Protein AF-A0A1W5DAY6-F1 (afdb_monomer)

pLDDT: mean 89.94, std 17.39, range [37.16, 98.88]

InterPro domains:
  IPR012312 Hemerythrin-like [PF01814] (38-162)
  IPR053206 Dimeric xanthone biosynthesis cluster protein [PTHR38048] (13-185)

Organism: NCBI:txid136370

Solvent-accessible surface area (backbone atoms only — not comparable to full-atom values): 10719 Å² total; per-residue (Å²): 132,89,82,89,83,75,83,80,80,79,78,65,87,82,77,78,77,78,81,79,75,74,77,84,71,51,75,71,56,38,51,57,38,24,46,58,18,56,54,47,47,55,55,42,49,54,51,54,52,53,45,50,58,55,50,50,18,28,75,66,72,44,72,61,86,97,56,52,72,69,55,52,43,50,52,53,47,50,49,47,54,52,54,53,50,50,54,51,48,36,66,74,60,43,35,67,59,47,29,74,65,37,73,78,46,35,99,88,30,66,64,64,53,38,49,55,49,33,48,64,24,42,55,56,42,42,52,54,42,49,34,37,69,74,61,83,34,82,86,48,44,68,59,55,39,54,37,49,64,69,21,44,70,52,45,59,49,45,60,49,53,51,31,57,60,32,23,32,80,50,37,59,75,66,47,53,75,72,56,51,74,69,51,87,128

Secondary structure (DSSP, 8-state):
------------GGGS-S--PPPPPPHHHHHHHHHHHHHHHHHHHHHHHHHHHHHHHHHHT-PPTT--HHHHHHHHHHHHHHHHHHHHHIIIIIHHHHTTT-GGGSTTSHHHHHHHHHHHHHHHHHHHHHHHHHTSS---HHHHHHHHHTTHHHHHHHHHHHHHHTSHHHHTTT--HHHHHTS--

Sequence (185 aa):
MADLTEPVATQTPAQAKEDESLPKLSMADFKIYNGMAERMEYFHNNFRQTWRVLYAACSSGKRPPNMSIRQFLSTGLQFCHHLGLHHGIEEAHIYPVLAKKMPAFRKELELLTQHKQIHQGLDKFEAYLEECKSGERELRLEEMKALMDTFGAVLWAHLDDEVKGLSAENMRKYWTVQEMRSMPM

Radius of gyration: 23.3 Å; Cα contacts (8 Å, |Δi|>4): 148; chains: 1; bounding box: 42×55×83 Å

Mean predicted aligned error: 7.63 Å

Nearest PDB structures (foldseek):
  7xge-assembly3_E  TM=3.220E-01  e=1.305E+00  synthetic construct
  1x04-assembly1_A-2  TM=3.084E-01  e=3.874E+00  Homo sapiens
  5c21-assembly1_A  TM=2.478E-01  e=3.025E+00  Escherichia coli

Structure (mmCIF, N/CA/C/O backbone):
data_AF-A0A1W5DAY6-F1
#
_entry.id   AF-A0A1W5DAY6-F1
#
loop_
_atom_site.group_PDB
_atom_site.id
_atom_site.type_symbol
_atom_site.label_atom_id
_atom_site.label_alt_id
_atom_site.label_comp_id
_atom_site.label_asym_id
_atom_site.label_entity_id
_atom_site.label_seq_id
_atom_site.pdbx_PDB_ins_code
_atom_site.Cartn_x
_atom_site.Cartn_y
_atom_site.Cartn_z
_atom_site.occupancy
_atom_site.B_iso_or_equiv
_atom_site.auth_seq_id
_atom_site.auth_comp_id
_atom_site.auth_asym_id
_atom_site.auth_atom_id
_atom_site.pdbx_PDB_model_num
ATOM 1 N N . MET A 1 1 ? -7.768 -44.747 -56.055 1.00 42.19 1 MET A N 1
ATOM 2 C CA . MET A 1 1 ? -6.680 -43.880 -56.552 1.00 42.19 1 MET A CA 1
ATOM 3 C C . MET A 1 1 ? -7.183 -42.451 -56.512 1.00 42.19 1 MET A C 1
ATOM 5 O O . MET A 1 1 ? -8.224 -42.239 -57.113 1.00 42.19 1 MET A O 1
ATOM 9 N N . ALA A 1 2 ? -6.434 -41.571 -55.828 1.00 38.16 2 ALA A N 1
ATOM 10 C CA . ALA A 1 2 ? -6.495 -40.099 -55.847 1.00 38.16 2 ALA A CA 1
ATOM 11 C C . ALA A 1 2 ? -7.818 -39.445 -55.383 1.00 38.16 2 ALA A C 1
ATOM 13 O O . ALA A 1 2 ? -8.893 -39.893 -55.748 1.00 38.16 2 ALA A O 1
ATOM 14 N N . ASP A 1 3 ? -7.864 -38.362 -54.617 1.00 37.16 3 ASP A N 1
ATOM 15 C CA . ASP A 1 3 ? -6.878 -37.543 -53.907 1.00 37.16 3 ASP A CA 1
ATOM 16 C C . ASP A 1 3 ? -7.741 -36.607 -53.033 1.00 37.16 3 ASP A C 1
ATOM 18 O O . ASP A 1 3 ? -8.651 -35.963 -53.556 1.00 37.16 3 ASP A O 1
ATOM 22 N N . LEU A 1 4 ? -7.565 -36.609 -51.709 1.00 41.28 4 LEU A N 1
ATOM 23 C CA . LEU A 1 4 ? -8.267 -35.695 -50.798 1.00 41.28 4 LEU A CA 1
ATOM 24 C C . LEU A 1 4 ? -7.241 -34.679 -50.300 1.00 41.28 4 LEU A C 1
ATOM 26 O O . LEU A 1 4 ? -6.631 -34.859 -49.249 1.00 41.28 4 LEU A O 1
ATOM 30 N N . THR A 1 5 ? -7.030 -33.621 -51.077 1.00 42.16 5 THR A N 1
ATOM 31 C CA . THR A 1 5 ? -6.245 -32.459 -50.656 1.00 42.16 5 THR A CA 1
ATOM 32 C C . THR A 1 5 ? -7.122 -31.516 -49.834 1.00 42.16 5 THR A C 1
ATOM 34 O O . THR A 1 5 ? -7.942 -30.780 -50.385 1.00 42.16 5 THR A O 1
ATOM 37 N N . GLU A 1 6 ? -6.946 -31.535 -48.514 1.00 46.06 6 GLU A N 1
ATOM 38 C CA . GLU A 1 6 ? -7.389 -30.464 -47.614 1.00 46.06 6 GLU A CA 1
ATOM 39 C C . GLU A 1 6 ? -6.533 -29.197 -47.822 1.00 46.06 6 GLU A C 1
ATOM 41 O O . GLU A 1 6 ? -5.352 -29.298 -48.175 1.00 46.06 6 GLU A O 1
ATOM 46 N N . PRO A 1 7 ? -7.080 -27.984 -47.613 1.00 41.50 7 PRO A N 1
ATOM 47 C CA . PRO A 1 7 ? -6.317 -26.762 -47.797 1.00 41.50 7 PRO A CA 1
ATOM 48 C C . PRO A 1 7 ? -5.353 -26.563 -46.622 1.00 41.50 7 PRO A C 1
ATOM 50 O O . PRO A 1 7 ? -5.758 -26.453 -45.465 1.00 41.50 7 PRO A O 1
ATOM 53 N N . VAL A 1 8 ? -4.062 -26.465 -46.937 1.00 43.56 8 VAL A N 1
ATOM 54 C CA . VAL A 1 8 ? -3.023 -26.005 -46.011 1.00 43.56 8 VAL A CA 1
ATOM 55 C C . VAL A 1 8 ? -3.357 -24.574 -45.595 1.00 43.56 8 VAL A C 1
ATOM 57 O O . VAL A 1 8 ? -3.246 -23.641 -46.390 1.00 43.56 8 VAL A O 1
ATOM 60 N N . ALA A 1 9 ? -3.768 -24.396 -44.339 1.00 45.94 9 ALA A N 1
ATOM 61 C CA . ALA A 1 9 ? -3.847 -23.086 -43.717 1.00 45.94 9 ALA A CA 1
ATOM 62 C C . ALA A 1 9 ? -2.428 -22.504 -43.642 1.00 45.94 9 ALA A C 1
ATOM 64 O O . ALA A 1 9 ? -1.603 -22.912 -42.824 1.00 45.94 9 ALA A O 1
ATOM 65 N N . THR A 1 10 ? -2.134 -21.564 -44.536 1.00 38.81 10 THR A N 1
ATOM 66 C CA . THR A 1 10 ? -0.935 -20.729 -44.492 1.00 38.81 10 THR A CA 1
ATOM 67 C C . THR A 1 10 ? -0.919 -19.956 -43.181 1.00 38.81 10 THR A C 1
ATOM 69 O O . THR A 1 10 ? -1.667 -18.995 -43.006 1.00 38.81 10 THR A O 1
ATOM 72 N N . GLN A 1 11 ? -0.067 -20.389 -42.256 1.00 40.59 11 GLN A N 1
ATOM 73 C CA . GLN A 1 11 ? 0.248 -19.636 -41.051 1.00 40.59 11 GLN A CA 1
ATOM 74 C C . GLN A 1 11 ? 1.013 -18.373 -41.456 1.00 40.59 11 GLN A C 1
ATOM 76 O O . GLN A 1 11 ? 2.082 -18.432 -42.065 1.00 40.59 11 GLN A O 1
ATOM 81 N N . THR A 1 12 ? 0.436 -17.217 -41.151 1.00 38.12 12 THR A N 1
ATOM 82 C CA . THR A 1 12 ? 1.059 -15.908 -41.350 1.00 38.12 12 THR A CA 1
ATOM 83 C C . THR A 1 12 ? 2.295 -15.793 -40.438 1.00 38.12 12 THR A C 1
ATOM 85 O O . THR A 1 12 ? 2.211 -16.201 -39.278 1.00 38.12 12 THR A O 1
ATOM 88 N N . PRO A 1 13 ? 3.422 -15.182 -40.865 1.00 41.12 13 PRO A N 1
ATOM 89 C CA . PRO A 1 13 ? 4.689 -15.158 -40.105 1.00 41.12 13 PRO A CA 1
ATOM 90 C C . PRO A 1 13 ? 4.643 -14.427 -38.749 1.00 41.12 13 PRO A C 1
ATOM 92 O O . PRO A 1 13 ? 5.655 -14.324 -38.062 1.00 41.12 13 PRO A O 1
ATOM 95 N N . ALA A 1 14 ? 3.490 -13.869 -38.376 1.00 45.72 14 ALA A N 1
ATOM 96 C CA . ALA A 1 14 ? 3.309 -13.027 -37.201 1.00 45.72 14 ALA A CA 1
ATOM 97 C C . ALA A 1 14 ? 3.059 -13.809 -35.896 1.00 45.72 14 ALA A C 1
ATOM 99 O O . ALA A 1 14 ? 3.099 -13.204 -34.833 1.00 45.72 14 ALA A O 1
ATOM 100 N N . GLN A 1 15 ? 2.826 -15.127 -35.953 1.00 45.78 15 GLN A N 1
ATOM 101 C CA . GLN A 1 15 ? 2.537 -15.958 -34.768 1.00 45.78 15 GLN A CA 1
ATOM 102 C C . GLN A 1 15 ? 3.720 -16.824 -34.293 1.00 45.78 15 GLN A C 1
ATOM 104 O O . GLN A 1 15 ? 3.574 -17.590 -33.351 1.00 45.78 15 GLN A O 1
ATOM 109 N N . ALA A 1 16 ? 4.908 -16.676 -34.889 1.00 40.41 16 ALA A N 1
ATOM 110 C CA . ALA A 1 16 ? 6.107 -17.453 -34.545 1.00 40.41 16 ALA A CA 1
ATOM 111 C C . ALA A 1 16 ? 7.178 -16.641 -33.781 1.00 40.41 16 ALA A C 1
ATOM 113 O O . ALA A 1 16 ? 8.371 -16.902 -33.919 1.00 40.41 16 ALA A O 1
ATOM 114 N N . LYS A 1 17 ? 6.775 -15.619 -33.010 1.00 45.19 17 LYS A N 1
ATOM 115 C CA . LYS A 1 17 ? 7.675 -14.810 -32.157 1.00 45.19 17 LYS A CA 1
ATOM 116 C C . LYS A 1 17 ? 7.207 -14.717 -30.703 1.00 45.19 17 LYS A C 1
ATOM 118 O O . LYS A 1 17 ? 7.457 -13.725 -30.025 1.00 45.19 17 LYS A O 1
ATOM 123 N N . GLU A 1 18 ? 6.537 -15.748 -30.217 1.00 49.47 18 GLU A N 1
ATOM 124 C CA . GLU A 1 18 ? 6.368 -15.951 -28.784 1.00 49.47 18 GLU A CA 1
ATOM 125 C C . GLU A 1 18 ? 7.240 -17.149 -28.407 1.00 49.47 18 GLU A C 1
ATOM 127 O O . GLU A 1 18 ?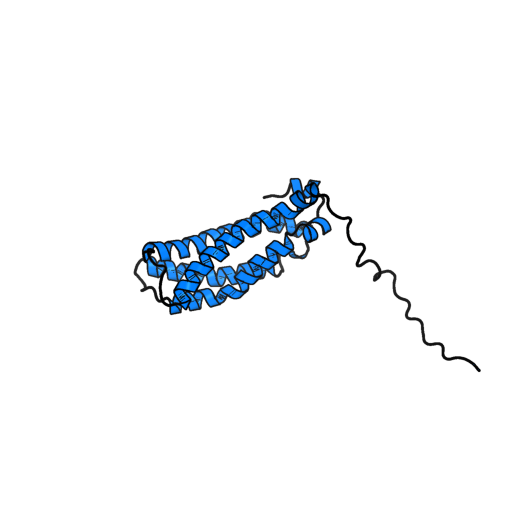 7.117 -18.214 -29.001 1.00 49.47 18 GLU A O 1
ATOM 132 N N . ASP A 1 19 ? 8.151 -16.922 -27.458 1.00 46.75 19 ASP A N 1
ATOM 133 C CA . ASP A 1 19 ? 9.120 -17.878 -26.901 1.00 46.75 19 ASP A CA 1
ATOM 134 C C . ASP A 1 19 ? 10.514 -17.992 -27.565 1.00 46.75 19 ASP A C 1
ATOM 136 O O . ASP A 1 19 ? 11.118 -19.060 -27.627 1.00 46.75 19 ASP A O 1
ATOM 140 N N . GLU A 1 20 ? 11.123 -16.863 -27.954 1.00 53.25 20 GLU A N 1
ATOM 141 C CA . GLU A 1 20 ? 12.577 -16.742 -27.747 1.00 53.25 20 GLU A CA 1
ATOM 142 C C . GLU A 1 20 ? 12.793 -16.370 -26.277 1.00 53.25 20 GLU A C 1
ATOM 144 O O . GLU A 1 20 ? 12.706 -15.199 -25.895 1.00 53.25 20 GLU A O 1
ATOM 149 N N . SER A 1 21 ? 13.021 -17.371 -25.422 1.00 69.38 21 SER A N 1
ATOM 150 C CA . SER A 1 21 ? 13.338 -17.137 -24.013 1.00 69.38 21 SER A CA 1
ATOM 151 C C . SER A 1 21 ? 14.519 -16.165 -23.925 1.00 69.38 21 SER A C 1
ATOM 153 O O . SER A 1 21 ? 15.616 -16.483 -24.399 1.00 69.38 21 SER A O 1
ATOM 155 N N . LEU A 1 22 ? 14.305 -14.979 -23.344 1.00 78.25 22 LEU A N 1
ATOM 156 C CA . LEU A 1 22 ? 15.372 -13.997 -23.154 1.00 78.25 22 LEU A CA 1
ATOM 157 C C . LEU A 1 22 ? 16.580 -14.680 -22.482 1.00 78.25 22 LEU A C 1
ATOM 159 O O . LEU A 1 22 ? 16.381 -15.499 -21.578 1.00 78.25 22 LEU A O 1
ATOM 163 N N . PRO A 1 23 ? 17.829 -14.342 -22.862 1.00 85.44 23 PRO A N 1
ATOM 164 C CA . PRO A 1 23 ? 19.019 -14.976 -22.295 1.00 85.44 23 PRO A CA 1
ATOM 165 C C . PRO A 1 23 ? 18.991 -14.969 -20.764 1.00 85.44 23 PRO A C 1
ATOM 167 O O . PRO A 1 23 ? 18.488 -14.022 -20.164 1.00 85.44 23 PRO A O 1
ATOM 170 N N . LYS A 1 24 ? 19.530 -15.983 -20.087 1.00 89.38 24 LYS A N 1
ATOM 171 C CA . LYS A 1 24 ? 19.554 -15.970 -18.613 1.00 89.38 24 LYS A CA 1
ATOM 172 C C . LYS A 1 24 ? 20.298 -14.731 -18.100 1.00 89.38 24 LYS A C 1
ATOM 174 O O . LYS A 1 24 ? 21.367 -14.401 -18.609 1.00 89.38 24 LYS A O 1
ATOM 179 N N . LEU A 1 25 ? 19.730 -14.053 -17.102 1.00 92.12 25 LEU A N 1
ATOM 180 C CA . LEU A 1 25 ? 20.386 -12.906 -16.476 1.00 92.12 25 LEU A CA 1
ATOM 181 C C . LEU A 1 25 ? 21.608 -13.361 -15.682 1.00 92.12 25 LEU A C 1
ATOM 183 O O . LEU A 1 25 ? 21.589 -14.398 -15.014 1.00 92.12 25 LEU A O 1
ATOM 187 N N . SER A 1 26 ? 22.656 -12.539 -15.707 1.00 95.31 26 SER A N 1
ATOM 188 C CA . SER A 1 26 ? 23.698 -12.631 -14.692 1.00 95.31 26 SER A CA 1
ATOM 189 C C . SER A 1 26 ? 23.106 -12.282 -13.321 1.00 95.31 26 SER A C 1
ATOM 191 O O . SER A 1 26 ? 22.123 -11.545 -13.221 1.00 95.31 26 SER A O 1
ATOM 193 N N . MET A 1 27 ? 23.725 -12.755 -12.238 1.00 95.38 27 MET A N 1
ATOM 194 C CA . MET A 1 27 ? 23.296 -12.383 -10.883 1.00 95.38 27 MET A CA 1
ATOM 195 C C . MET A 1 27 ? 23.356 -10.861 -10.655 1.00 95.38 27 MET A C 1
ATOM 197 O O . MET A 1 27 ? 22.539 -10.316 -9.916 1.00 95.38 27 MET A O 1
ATOM 201 N N . ALA A 1 28 ? 24.315 -10.171 -11.282 1.00 95.88 28 ALA A N 1
ATOM 202 C CA . ALA A 1 28 ? 24.449 -8.722 -11.174 1.00 95.88 28 ALA A CA 1
ATOM 203 C C . ALA A 1 28 ? 23.289 -7.994 -11.869 1.00 95.88 28 ALA A C 1
ATOM 205 O O . ALA A 1 28 ? 22.687 -7.103 -11.273 1.00 95.88 28 ALA A O 1
ATOM 206 N N . ASP A 1 29 ? 22.935 -8.406 -13.088 1.00 96.56 29 ASP A N 1
ATOM 207 C CA . ASP A 1 29 ? 21.826 -7.795 -13.824 1.00 96.56 29 ASP A CA 1
ATOM 208 C C . ASP A 1 29 ? 20.481 -8.124 -13.182 1.00 96.56 29 ASP A C 1
ATOM 210 O O . ASP A 1 29 ? 19.629 -7.246 -13.081 1.00 96.56 29 ASP A O 1
ATOM 214 N N . PHE A 1 30 ? 20.306 -9.353 -12.682 1.00 97.25 30 PHE A N 1
ATOM 215 C CA . PHE A 1 30 ? 19.103 -9.739 -11.948 1.00 97.25 30 PHE A CA 1
ATOM 216 C C . PHE A 1 30 ? 18.846 -8.800 -10.770 1.00 97.25 30 PHE A C 1
ATOM 218 O O . PHE A 1 30 ? 17.748 -8.270 -10.655 1.00 97.25 30 PHE A O 1
ATOM 225 N N . LYS A 1 31 ? 19.863 -8.517 -9.946 1.00 96.31 31 LYS A N 1
ATOM 226 C CA . LYS A 1 31 ? 19.726 -7.582 -8.817 1.00 96.31 31 LYS A CA 1
ATOM 227 C C . LYS A 1 31 ? 19.323 -6.176 -9.260 1.00 96.31 31 LYS A C 1
ATOM 229 O O . LYS A 1 31 ? 18.519 -5.538 -8.592 1.00 96.31 31 LYS A O 1
ATOM 234 N N . ILE A 1 32 ? 19.857 -5.694 -10.383 1.00 96.81 32 ILE A N 1
ATOM 235 C CA . ILE A 1 32 ? 19.506 -4.369 -10.914 1.00 96.81 32 ILE A CA 1
ATOM 236 C C . ILE A 1 32 ? 18.046 -4.344 -11.375 1.00 96.81 32 ILE A C 1
ATOM 238 O O . ILE A 1 32 ? 17.318 -3.415 -11.039 1.00 96.81 32 ILE A O 1
ATOM 242 N N . TYR A 1 33 ? 17.605 -5.364 -12.111 1.00 97.62 33 TYR A N 1
ATOM 243 C CA . TYR A 1 33 ? 16.223 -5.439 -12.577 1.00 97.62 33 TYR A CA 1
ATOM 244 C C . TYR A 1 33 ? 15.222 -5.678 -11.441 1.00 97.62 33 TYR A C 1
ATOM 246 O O . TYR A 1 33 ? 14.122 -5.138 -11.486 1.00 97.62 33 TYR A O 1
ATOM 254 N N . ASN A 1 34 ? 15.591 -6.469 -10.431 1.00 97.62 34 ASN A N 1
ATOM 255 C CA . ASN A 1 34 ? 14.694 -6.880 -9.352 1.00 97.62 34 ASN A CA 1
ATOM 256 C C . ASN A 1 34 ? 14.617 -5.879 -8.189 1.00 97.62 34 ASN A C 1
ATOM 258 O O . ASN A 1 34 ? 13.746 -6.006 -7.333 1.00 97.62 34 ASN A O 1
ATOM 262 N N . GLY A 1 35 ? 15.512 -4.888 -8.139 1.00 96.81 35 GLY A N 1
ATOM 263 C CA . GLY A 1 35 ? 15.616 -3.975 -6.999 1.00 96.81 35 GLY A CA 1
ATOM 264 C C . GLY A 1 35 ? 14.320 -3.217 -6.684 1.00 96.81 35 GLY A C 1
ATOM 265 O O . GLY A 1 35 ? 14.031 -2.978 -5.512 1.00 96.81 35 GLY A O 1
ATOM 266 N N . MET A 1 36 ? 13.520 -2.872 -7.704 1.00 96.44 36 MET A N 1
ATOM 267 C CA . MET A 1 36 ? 12.198 -2.254 -7.512 1.00 96.44 36 MET A CA 1
ATOM 268 C C . MET A 1 36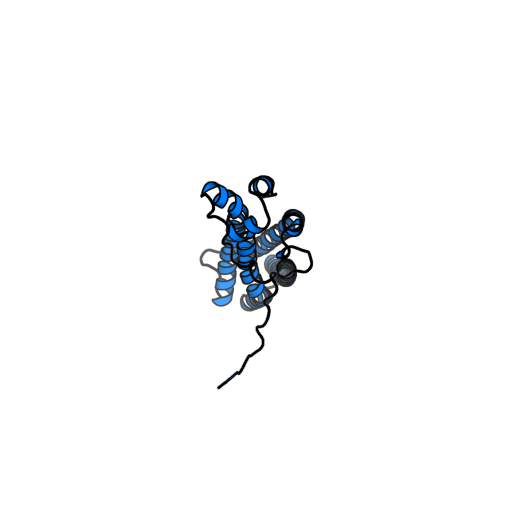 ? 11.236 -3.202 -6.798 1.00 96.44 36 MET A C 1
ATOM 270 O O . MET A 1 36 ? 10.661 -2.817 -5.786 1.00 96.44 36 MET A O 1
ATOM 274 N N . ALA A 1 37 ? 11.116 -4.444 -7.272 1.00 97.88 37 ALA A N 1
ATOM 275 C CA . ALA A 1 37 ? 10.265 -5.452 -6.646 1.00 97.88 37 ALA A CA 1
ATOM 276 C C . ALA A 1 37 ? 10.677 -5.744 -5.196 1.00 97.88 37 ALA A C 1
ATOM 278 O O . ALA A 1 37 ? 9.817 -5.837 -4.329 1.00 97.88 37 ALA A O 1
ATOM 279 N N . GLU A 1 38 ? 11.978 -5.842 -4.905 1.00 97.94 38 GLU A N 1
ATOM 280 C CA . GLU A 1 38 ? 12.469 -6.091 -3.540 1.00 97.94 38 GLU A CA 1
ATOM 281 C C . GLU A 1 38 ? 12.113 -4.955 -2.578 1.00 97.94 38 GLU A C 1
ATOM 283 O O . GLU A 1 38 ? 11.678 -5.198 -1.450 1.00 97.94 38 GLU A O 1
ATOM 288 N N . ARG A 1 39 ? 12.276 -3.706 -3.025 1.00 97.12 39 ARG A N 1
ATOM 289 C CA . ARG A 1 39 ? 11.898 -2.528 -2.239 1.00 97.12 39 ARG A CA 1
ATOM 290 C C . ARG A 1 39 ? 10.390 -2.448 -2.041 1.00 97.12 39 ARG A C 1
ATOM 292 O O . ARG A 1 39 ? 9.947 -2.168 -0.930 1.00 97.12 39 ARG A O 1
ATOM 299 N N . MET A 1 40 ? 9.629 -2.707 -3.099 1.00 9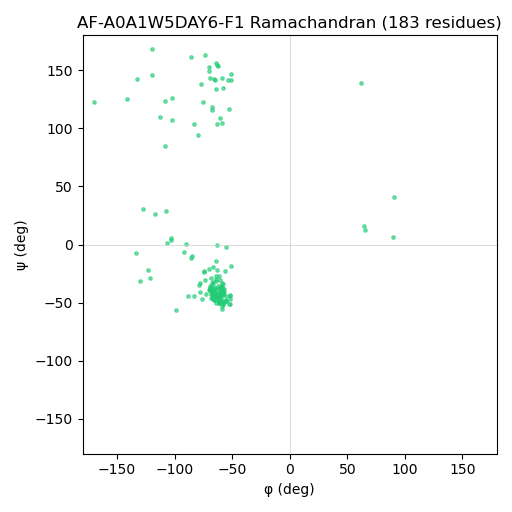8.06 40 MET A N 1
ATOM 300 C CA . MET A 1 40 ? 8.173 -2.710 -3.054 1.00 98.06 40 MET A CA 1
ATOM 301 C C . MET A 1 40 ? 7.667 -3.738 -2.041 1.00 98.06 40 MET A C 1
ATOM 303 O O . MET A 1 40 ? 6.947 -3.413 -1.101 1.00 98.06 40 MET A O 1
ATOM 307 N N . GLU A 1 41 ? 8.182 -4.962 -2.133 1.00 98.44 41 GLU A N 1
ATOM 308 C CA . GLU A 1 41 ? 7.813 -6.059 -1.248 1.00 98.44 41 GLU A CA 1
ATOM 309 C C . GLU A 1 41 ? 8.201 -5.799 0.219 1.00 98.44 41 GLU A C 1
ATOM 311 O O . GLU A 1 41 ? 7.505 -6.244 1.135 1.00 98.44 41 GLU A O 1
ATOM 316 N N . TYR A 1 42 ? 9.268 -5.036 0.484 1.00 98.25 42 TYR A N 1
ATOM 317 C CA . TYR A 1 42 ? 9.592 -4.581 1.840 1.00 98.25 42 TYR A CA 1
ATOM 318 C C . TYR A 1 42 ? 8.485 -3.691 2.432 1.00 98.25 42 TYR A C 1
ATOM 320 O O . TYR A 1 42 ? 8.029 -3.948 3.551 1.00 98.25 42 TYR A O 1
ATOM 328 N N . PHE A 1 43 ? 8.023 -2.675 1.694 1.00 98.31 43 PHE A N 1
ATOM 329 C CA . PHE A 1 43 ? 6.914 -1.824 2.141 1.00 98.31 43 PHE A CA 1
ATOM 330 C C . PHE A 1 43 ? 5.615 -2.626 2.257 1.00 98.31 43 PHE A C 1
ATOM 332 O O . PHE A 1 43 ? 4.953 -2.583 3.299 1.00 98.31 43 PHE A O 1
ATOM 339 N N . HIS A 1 44 ? 5.310 -3.450 1.254 1.00 98.62 44 HIS A N 1
ATOM 340 C CA . HIS A 1 44 ? 4.103 -4.272 1.223 1.00 98.62 44 HIS A CA 1
ATOM 341 C C . HIS A 1 44 ? 4.035 -5.251 2.392 1.00 98.62 44 HIS A C 1
ATOM 343 O O . HIS A 1 44 ? 2.981 -5.420 3.007 1.00 98.62 44 HIS A O 1
ATOM 349 N N . ASN A 1 45 ? 5.158 -5.845 2.794 1.00 98.75 45 ASN A N 1
ATOM 350 C CA . ASN A 1 45 ? 5.185 -6.724 3.958 1.00 98.75 45 ASN A CA 1
ATOM 351 C C . ASN A 1 45 ? 4.908 -6.001 5.277 1.00 98.75 45 ASN A C 1
ATOM 353 O O . ASN A 1 45 ? 4.252 -6.579 6.150 1.00 98.75 45 ASN A O 1
ATOM 357 N N . ASN A 1 46 ? 5.303 -4.735 5.414 1.00 98.38 46 ASN A N 1
ATOM 358 C CA . ASN A 1 46 ? 4.926 -3.928 6.576 1.00 98.38 46 ASN A CA 1
ATOM 359 C C . ASN A 1 46 ? 3.411 -3.654 6.607 1.00 98.38 46 ASN A C 1
ATOM 361 O O . ASN A 1 46 ? 2.791 -3.733 7.676 1.00 98.38 46 ASN A O 1
ATOM 365 N N . PHE A 1 47 ? 2.792 -3.412 5.445 1.00 98.75 47 PHE A N 1
ATOM 366 C CA . PHE A 1 47 ? 1.337 -3.271 5.333 1.00 98.75 47 PHE A CA 1
ATOM 367 C C . PHE A 1 47 ? 0.618 -4.576 5.660 1.00 98.75 47 PHE A C 1
ATOM 369 O O . PHE A 1 47 ? -0.273 -4.578 6.509 1.00 98.75 47 PHE A O 1
ATOM 376 N N . ARG A 1 48 ? 1.052 -5.706 5.088 1.00 98.81 48 ARG A N 1
ATOM 377 C CA . ARG A 1 48 ? 0.496 -7.037 5.388 1.00 98.81 48 ARG A CA 1
ATOM 378 C C . ARG A 1 48 ? 0.609 -7.375 6.871 1.00 98.81 48 ARG A C 1
ATOM 380 O O . ARG A 1 48 ? -0.326 -7.923 7.453 1.00 98.81 48 ARG A O 1
ATOM 387 N N . GLN A 1 49 ? 1.737 -7.058 7.502 1.00 98.56 49 GLN A N 1
ATOM 388 C CA . GLN A 1 49 ? 1.932 -7.313 8.926 1.00 98.56 49 GLN A CA 1
ATOM 389 C C . GLN A 1 49 ? 0.970 -6.483 9.779 1.00 98.56 49 GLN A C 1
ATOM 391 O O . GLN A 1 49 ? 0.294 -7.032 10.652 1.00 98.56 49 GLN A O 1
ATOM 396 N N . THR A 1 50 ? 0.866 -5.182 9.504 1.00 98.62 50 THR A N 1
ATOM 397 C CA . THR A 1 50 ? -0.055 -4.298 10.229 1.00 98.62 50 THR A CA 1
ATOM 398 C C . THR A 1 50 ? -1.512 -4.706 10.006 1.00 98.62 50 THR A C 1
ATOM 400 O O . THR A 1 50 ? -2.267 -4.836 10.971 1.00 98.62 50 THR A O 1
ATOM 403 N N . TRP A 1 51 ? -1.887 -5.029 8.764 1.00 98.81 51 TRP A N 1
ATOM 404 C CA . TRP A 1 51 ? -3.198 -5.578 8.419 1.00 98.81 51 TRP A CA 1
ATOM 405 C C . TRP A 1 51 ? -3.534 -6.807 9.259 1.00 98.81 51 TRP A C 1
ATOM 407 O O . TRP A 1 51 ? -4.595 -6.857 9.872 1.00 98.81 51 TRP A O 1
ATOM 417 N N . ARG A 1 52 ? -2.629 -7.794 9.333 1.00 98.69 52 ARG A N 1
ATOM 418 C CA . ARG A 1 52 ? -2.848 -9.027 10.106 1.00 98.69 52 ARG A CA 1
ATOM 419 C C . ARG A 1 52 ? -3.102 -8.741 11.584 1.00 98.69 52 ARG A C 1
ATOM 421 O O . ARG A 1 52 ? -3.978 -9.377 12.160 1.00 98.69 52 ARG A O 1
ATOM 428 N N . VAL A 1 53 ? -2.392 -7.785 12.187 1.00 98.31 53 VAL A N 1
ATOM 429 C CA . VAL A 1 53 ? -2.622 -7.383 13.588 1.00 98.31 53 VAL A CA 1
ATOM 430 C C . VAL A 1 53 ? -4.037 -6.830 13.778 1.00 98.31 53 VAL A C 1
ATOM 432 O O . VAL A 1 53 ? -4.758 -7.276 14.673 1.00 98.31 53 VAL A O 1
ATOM 435 N N . LEU A 1 54 ? -4.447 -5.885 12.928 1.00 98.75 54 LEU A N 1
ATOM 436 C CA . LEU A 1 54 ? -5.761 -5.239 13.005 1.00 98.75 54 LEU A CA 1
ATOM 437 C C . LEU A 1 54 ? -6.888 -6.240 12.709 1.00 98.75 54 LEU A C 1
ATOM 439 O O . LEU A 1 54 ? -7.844 -6.360 13.475 1.00 98.75 54 LEU A O 1
ATOM 443 N N . TYR A 1 55 ? -6.739 -7.023 11.641 1.00 98.69 55 TYR A N 1
ATOM 444 C CA . TYR A 1 55 ? -7.743 -7.974 11.176 1.00 98.69 55 TYR A CA 1
ATOM 445 C C . TYR A 1 55 ? -7.913 -9.163 12.127 1.00 98.69 55 TYR A C 1
ATOM 447 O O . TYR A 1 55 ? -9.036 -9.618 12.350 1.00 98.69 55 TYR A O 1
ATOM 455 N N . ALA A 1 56 ? -6.828 -9.658 12.736 1.00 98.50 56 ALA A N 1
ATOM 456 C CA . ALA A 1 56 ? -6.906 -10.710 13.750 1.00 98.50 56 ALA A CA 1
ATOM 457 C C . ALA A 1 56 ? -7.638 -10.228 15.008 1.00 98.50 56 ALA A C 1
ATOM 459 O O . ALA A 1 56 ? -8.435 -10.977 15.576 1.00 98.50 56 ALA A O 1
ATOM 460 N N . ALA A 1 57 ? -7.425 -8.974 15.420 1.00 98.31 57 ALA A N 1
ATOM 461 C CA . ALA A 1 57 ? -8.168 -8.392 16.531 1.00 98.31 57 ALA A CA 1
ATOM 462 C C . ALA A 1 57 ? -9.666 -8.304 16.220 1.00 98.31 57 ALA A C 1
ATOM 464 O O . ALA A 1 57 ? -10.489 -8.720 17.033 1.00 98.31 57 ALA A O 1
ATOM 465 N N . CYS A 1 58 ? -10.004 -7.846 15.014 1.00 98.31 58 CYS A N 1
ATOM 466 C CA . CYS A 1 58 ? -11.378 -7.778 14.533 1.00 98.31 58 CYS A CA 1
ATOM 467 C C . CYS A 1 58 ? -12.044 -9.161 14.462 1.00 98.31 58 CYS A C 1
ATOM 469 O O . CYS A 1 58 ? -13.166 -9.340 14.923 1.00 98.31 58 CYS A O 1
ATOM 471 N N . SER A 1 59 ? -11.330 -10.161 13.942 1.00 97.94 59 SER A N 1
ATOM 472 C CA . SER A 1 59 ? -11.858 -11.518 13.739 1.00 97.94 59 SER A CA 1
ATOM 473 C C . SER A 1 59 ? -12.003 -12.315 15.037 1.00 97.94 59 SER A C 1
ATOM 475 O O . SER A 1 59 ? -12.878 -13.166 15.142 1.00 97.94 59 SER A O 1
ATOM 477 N N . SER A 1 60 ? -11.150 -12.050 16.028 1.00 97.19 60 SER A N 1
ATOM 478 C CA . SER A 1 60 ? -11.210 -12.702 17.344 1.00 97.19 60 SER A CA 1
ATOM 479 C C . SER A 1 60 ? -12.047 -11.935 18.371 1.00 97.19 60 SER A C 1
ATOM 481 O O . SER A 1 60 ? -12.222 -12.414 19.491 1.00 97.19 60 SER A O 1
ATOM 483 N N . GLY A 1 61 ? -12.520 -10.730 18.030 1.00 96.88 61 GLY A N 1
ATOM 484 C CA . GLY A 1 61 ? -13.196 -9.828 18.964 1.00 96.88 61 GLY A CA 1
ATOM 485 C C . GLY A 1 61 ? -12.298 -9.340 20.107 1.00 96.88 61 GLY A C 1
ATOM 486 O O . GLY A 1 61 ? -12.797 -8.850 21.120 1.00 96.88 61 GLY A O 1
ATOM 487 N N . LYS A 1 62 ? -10.970 -9.484 19.989 1.00 96.44 62 LYS A N 1
ATOM 488 C CA . LYS A 1 62 ? -10.024 -9.180 21.065 1.00 96.44 62 LYS A CA 1
ATOM 489 C C . LYS A 1 62 ? -8.751 -8.526 20.537 1.00 96.44 62 LYS A C 1
ATOM 491 O O . LYS A 1 62 ? -8.034 -9.086 19.717 1.00 96.44 62 LYS A O 1
ATOM 496 N N . ARG A 1 63 ? -8.415 -7.353 21.080 1.00 95.50 63 ARG A N 1
ATOM 497 C CA . ARG A 1 63 ? -7.149 -6.654 20.786 1.00 95.50 63 ARG A CA 1
ATOM 498 C C . ARG A 1 63 ? -5.930 -7.472 21.256 1.00 95.50 63 ARG A C 1
ATOM 500 O O . ARG A 1 63 ? -6.062 -8.238 22.217 1.00 95.50 63 ARG A O 1
ATOM 507 N N . PRO A 1 64 ? -4.742 -7.286 20.645 1.00 95.56 64 PRO A N 1
ATOM 508 C CA . PRO A 1 64 ? -3.531 -7.982 21.067 1.00 95.56 64 PRO A CA 1
ATOM 509 C C . PRO A 1 64 ? -3.247 -7.797 22.566 1.00 95.56 64 PRO A C 1
ATOM 511 O O . PRO A 1 64 ? -3.452 -6.696 23.097 1.00 95.56 64 PRO A O 1
ATOM 514 N N . PRO A 1 65 ? -2.768 -8.843 23.267 1.00 91.88 65 PRO A N 1
ATOM 515 C CA . PRO A 1 65 ? -2.352 -8.703 24.656 1.00 91.88 65 PRO A CA 1
ATOM 516 C C . PRO A 1 65 ? -1.241 -7.650 24.751 1.00 91.88 65 PRO A C 1
ATOM 518 O O . PRO A 1 65 ? -0.397 -7.549 23.865 1.00 91.88 65 PRO A O 1
ATOM 521 N N . ASN A 1 66 ? -1.248 -6.861 25.826 1.00 93.56 66 ASN A N 1
ATOM 522 C CA . ASN A 1 66 ? -0.295 -5.768 26.073 1.00 93.56 66 ASN A CA 1
ATOM 523 C C . ASN A 1 66 ? -0.367 -4.580 25.098 1.00 93.56 66 ASN A C 1
ATOM 525 O O . ASN A 1 66 ? 0.502 -3.714 25.129 1.00 93.56 66 ASN A O 1
ATOM 529 N N . MET A 1 67 ? -1.410 -4.488 24.273 1.00 96.69 67 MET A N 1
ATOM 530 C CA . MET A 1 67 ? -1.691 -3.291 23.488 1.00 96.69 67 MET A CA 1
ATOM 531 C C . MET A 1 67 ? -2.827 -2.512 24.152 1.00 96.69 67 MET A C 1
ATOM 533 O O . MET A 1 67 ? -3.894 -3.064 24.423 1.00 96.69 67 MET A O 1
ATOM 537 N N . SER A 1 68 ? -2.629 -1.226 24.437 1.00 97.00 68 SER A N 1
ATOM 538 C CA . SER A 1 68 ? -3.711 -0.334 24.882 1.00 97.00 68 SER A CA 1
ATOM 539 C C . SER A 1 68 ? -4.651 0.019 23.723 1.00 97.00 68 SER A C 1
ATOM 541 O O . SER A 1 68 ? -4.300 -0.147 22.554 1.00 97.00 68 SER A O 1
ATOM 543 N N . ILE A 1 69 ? -5.855 0.518 24.025 1.00 97.25 69 ILE A N 1
ATOM 544 C CA . ILE A 1 69 ? -6.787 0.972 22.980 1.00 97.25 69 ILE A CA 1
ATOM 545 C C . ILE A 1 69 ? -6.175 2.106 22.146 1.00 97.25 69 ILE A C 1
ATOM 547 O O . ILE A 1 69 ? -6.230 2.060 20.923 1.00 97.25 69 ILE A O 1
ATOM 551 N N . ARG A 1 70 ? -5.486 3.055 22.797 1.00 97.38 70 ARG A N 1
ATOM 552 C CA . ARG A 1 70 ? -4.788 4.162 22.130 1.00 97.38 70 ARG A CA 1
ATOM 553 C C . ARG A 1 70 ? -3.712 3.659 21.168 1.00 97.38 70 ARG A C 1
ATOM 555 O O . ARG A 1 70 ? -3.636 4.150 20.049 1.00 97.38 70 ARG A O 1
ATOM 562 N N . GLN A 1 71 ? -2.896 2.689 21.587 1.00 98.31 71 GLN A N 1
ATOM 563 C CA . GLN A 1 71 ? -1.881 2.094 20.710 1.00 98.31 71 GLN A CA 1
ATOM 564 C C . GLN A 1 71 ? -2.523 1.377 19.520 1.00 98.31 71 GLN A C 1
ATOM 566 O O . GLN A 1 71 ? -2.074 1.573 18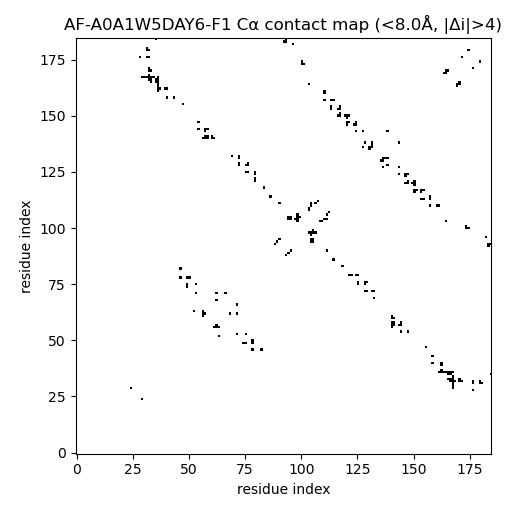.401 1.00 98.31 71 GLN A O 1
ATOM 571 N N . PHE A 1 72 ? -3.597 0.615 19.744 1.00 98.56 72 PHE A N 1
ATOM 572 C CA . PHE A 1 72 ? -4.298 -0.104 18.679 1.00 98.56 72 PHE A CA 1
ATOM 573 C C . PHE A 1 72 ? -4.881 0.839 17.615 1.00 98.56 72 PHE A C 1
ATOM 575 O O . PHE A 1 72 ? -4.649 0.641 16.425 1.00 98.56 72 PHE A O 1
ATOM 582 N N . LEU A 1 73 ? -5.565 1.907 18.040 1.00 98.62 73 LEU A N 1
ATOM 583 C CA . LEU A 1 73 ? -6.080 2.937 17.131 1.00 98.62 73 LEU A CA 1
ATOM 584 C C . LEU A 1 73 ? -4.941 3.659 16.401 1.00 98.62 73 LEU A C 1
ATOM 586 O O . LEU A 1 73 ? -5.002 3.845 15.190 1.00 98.62 73 LEU A O 1
ATOM 590 N N . SER A 1 74 ? -3.861 3.998 17.114 1.00 98.50 74 SER A N 1
ATOM 591 C CA . SER A 1 74 ? -2.677 4.612 16.506 1.00 98.50 74 SER A CA 1
ATOM 592 C C . SER A 1 74 ? -2.028 3.717 15.449 1.00 98.50 74 SER A C 1
ATOM 594 O O . SER A 1 74 ? -1.553 4.237 14.446 1.00 98.50 74 SER A O 1
ATOM 596 N N . THR A 1 75 ? -2.000 2.397 15.647 1.00 98.69 75 THR A N 1
ATOM 597 C CA . THR A 1 75 ? -1.501 1.441 14.649 1.00 98.69 75 THR A CA 1
ATOM 598 C C . THR A 1 75 ? -2.3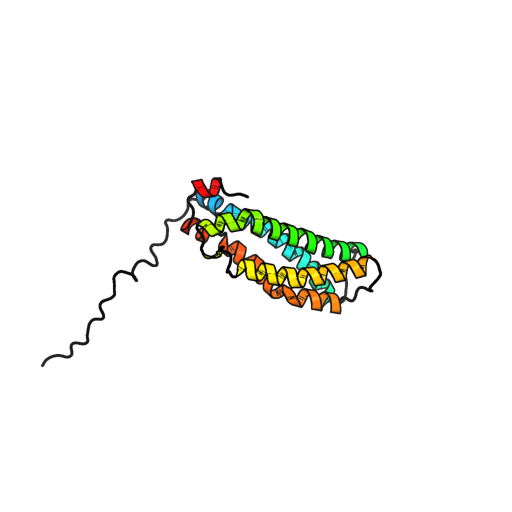61 1.454 13.385 1.00 98.69 75 THR A C 1
ATOM 600 O O . THR A 1 75 ? -1.815 1.467 12.286 1.00 98.69 75 THR A O 1
ATOM 603 N N . GLY A 1 76 ? -3.689 1.498 13.524 1.00 98.75 76 GLY A 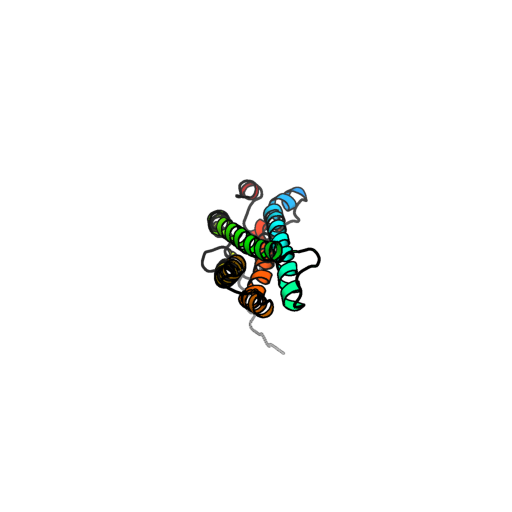N 1
ATOM 604 C CA . GLY A 1 76 ? -4.600 1.614 12.381 1.00 98.75 76 GLY A CA 1
ATOM 605 C C . GLY A 1 76 ? -4.428 2.924 11.607 1.00 98.75 76 GLY A C 1
ATOM 606 O O . GLY A 1 76 ? -4.344 2.910 10.386 1.00 98.75 76 GLY A O 1
ATOM 607 N N . LEU A 1 77 ? -4.278 4.047 12.307 1.00 98.88 77 LEU A N 1
ATOM 608 C CA . LEU A 1 77 ? -4.083 5.356 11.671 1.00 98.88 77 LEU A CA 1
ATOM 609 C C . LEU A 1 77 ? -2.725 5.478 10.974 1.00 98.88 77 LEU A C 1
ATOM 611 O O . LEU A 1 77 ? -2.632 6.015 9.876 1.00 98.88 77 LEU A O 1
ATOM 615 N N . GLN A 1 78 ? -1.665 4.927 11.573 1.00 98.62 78 GLN A N 1
ATOM 616 C CA . GLN A 1 78 ? -0.356 4.847 10.920 1.00 98.62 78 GLN A CA 1
ATOM 617 C C . GLN A 1 78 ? -0.402 3.991 9.654 1.00 98.62 78 GLN A C 1
ATOM 619 O O . GLN A 1 78 ? 0.268 4.319 8.679 1.00 98.62 78 GLN A O 1
ATOM 624 N N . PHE A 1 79 ? -1.197 2.918 9.649 1.00 98.81 79 PHE A N 1
ATOM 625 C CA . PHE A 1 79 ? -1.437 2.131 8.444 1.00 98.81 79 PHE A CA 1
ATOM 626 C C . PHE A 1 79 ? -2.085 2.976 7.342 1.00 98.81 79 PHE A C 1
ATOM 628 O O . PHE A 1 79 ? -1.553 2.990 6.235 1.00 98.81 79 PHE A O 1
ATOM 635 N N . CYS A 1 80 ? -3.152 3.728 7.646 1.00 98.81 80 CYS A N 1
ATOM 636 C CA . CYS A 1 80 ? -3.795 4.622 6.676 1.00 98.81 80 CYS A CA 1
ATOM 637 C C . CYS A 1 80 ? -2.815 5.652 6.113 1.00 98.81 80 CYS A C 1
ATOM 639 O O . CYS A 1 80 ? -2.645 5.753 4.899 1.00 98.81 80 CYS A O 1
ATOM 641 N N . HIS A 1 81 ? -2.103 6.351 6.998 1.00 98.50 81 HIS A N 1
ATOM 642 C CA . HIS A 1 81 ? -1.155 7.383 6.605 1.00 98.50 81 HIS A CA 1
ATOM 643 C C . HIS A 1 81 ? -0.023 6.842 5.719 1.00 98.50 81 HIS A C 1
ATOM 645 O O . HIS A 1 81 ? 0.263 7.408 4.664 1.00 98.50 81 HIS A O 1
ATOM 651 N N . HIS A 1 82 ? 0.627 5.746 6.126 1.00 98.50 82 HIS A N 1
ATOM 652 C CA . HIS A 1 82 ? 1.757 5.198 5.378 1.00 98.50 82 HIS A CA 1
ATOM 653 C C . HIS A 1 82 ? 1.333 4.575 4.049 1.00 98.50 82 HIS A C 1
ATOM 655 O O . HIS A 1 82 ? 2.043 4.759 3.064 1.00 98.50 82 HIS A O 1
ATOM 661 N N . LEU A 1 83 ? 0.195 3.873 4.007 1.00 98.69 83 LEU A N 1
ATOM 662 C CA . LEU A 1 83 ? -0.326 3.309 2.762 1.00 98.69 83 LEU A CA 1
ATOM 663 C C . LEU A 1 83 ? -0.714 4.424 1.782 1.00 98.69 83 LEU A C 1
ATOM 665 O O . LEU A 1 83 ? -0.356 4.368 0.611 1.00 98.69 83 LEU A O 1
ATOM 669 N N . GLY A 1 84 ? -1.365 5.483 2.272 1.00 98.44 84 GLY A N 1
ATOM 670 C CA . GLY A 1 84 ? -1.726 6.622 1.433 1.00 98.44 84 GLY A CA 1
ATOM 671 C C . GLY A 1 84 ? -0.516 7.395 0.901 1.00 98.44 84 GLY A C 1
ATOM 672 O O . GLY A 1 84 ? -0.492 7.767 -0.271 1.00 98.44 84 GLY A O 1
ATOM 673 N N . LEU A 1 85 ? 0.515 7.603 1.727 1.00 98.31 85 LEU A N 1
ATOM 674 C CA . LEU A 1 85 ? 1.765 8.228 1.283 1.00 98.31 85 LEU A CA 1
ATOM 675 C C . LEU A 1 85 ? 2.478 7.379 0.221 1.00 98.31 85 LEU A C 1
ATOM 677 O O . LEU A 1 85 ? 2.982 7.921 -0.759 1.00 98.31 85 LEU A O 1
ATOM 681 N N . HIS A 1 86 ? 2.522 6.065 0.429 1.00 98.50 86 HIS A N 1
ATOM 682 C CA . HIS A 1 86 ? 3.139 5.104 -0.476 1.00 98.50 86 HIS A CA 1
ATOM 683 C C . HIS A 1 86 ? 2.510 5.144 -1.875 1.00 98.50 86 HIS A C 1
ATOM 685 O O . HIS A 1 86 ? 3.213 5.483 -2.831 1.00 98.50 86 HIS A O 1
ATOM 691 N N . HIS A 1 87 ? 1.187 4.976 -1.969 1.00 98.00 87 HIS A N 1
ATOM 692 C CA . HIS A 1 87 ? 0.471 5.101 -3.242 1.00 98.00 87 HIS A CA 1
ATOM 693 C C . HIS A 1 87 ? 0.637 6.494 -3.863 1.00 98.00 87 HIS A C 1
ATOM 695 O O . HIS A 1 87 ? 0.825 6.636 -5.071 1.00 98.00 87 HIS A O 1
ATOM 701 N N . GLY A 1 88 ? 0.621 7.550 -3.041 1.00 96.75 88 GLY A N 1
ATOM 702 C CA . GLY A 1 88 ? 0.831 8.918 -3.514 1.00 96.75 88 GLY A CA 1
ATOM 703 C C . GLY A 1 88 ? 2.192 9.115 -4.191 1.00 96.75 88 GLY A C 1
ATOM 704 O O . GLY A 1 88 ? 2.275 9.776 -5.228 1.00 96.75 88 GLY A O 1
ATOM 705 N N . ILE A 1 89 ? 3.259 8.521 -3.645 1.00 97.12 89 ILE A N 1
ATOM 706 C CA . ILE A 1 89 ? 4.601 8.557 -4.244 1.00 97.12 89 ILE A CA 1
ATOM 707 C C . ILE A 1 89 ? 4.626 7.776 -5.560 1.00 97.12 89 ILE A C 1
ATOM 709 O O . ILE A 1 89 ? 5.187 8.261 -6.548 1.00 97.12 89 ILE A O 1
ATOM 713 N N . GLU A 1 90 ? 4.016 6.594 -5.602 1.00 96.62 90 GLU A N 1
A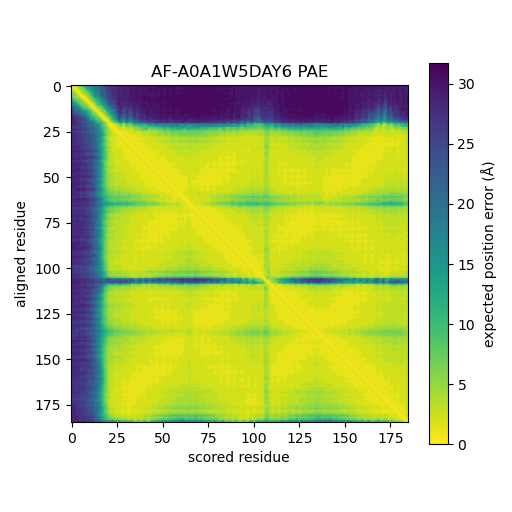TOM 714 C CA . GLU A 1 90 ? 3.948 5.776 -6.814 1.00 96.62 90 GLU A CA 1
ATOM 715 C C . GLU A 1 90 ? 3.264 6.511 -7.955 1.00 96.62 90 GLU A C 1
ATOM 717 O O . GLU A 1 90 ? 3.847 6.668 -9.031 1.00 96.62 90 GLU A O 1
ATOM 722 N N . GLU A 1 91 ? 2.065 7.031 -7.703 1.00 95.25 91 GLU A N 1
ATOM 723 C CA . GLU A 1 91 ? 1.270 7.736 -8.700 1.00 95.25 91 GLU A CA 1
ATOM 724 C C . GLU A 1 91 ? 1.943 9.024 -9.182 1.00 95.25 91 GLU A C 1
ATOM 726 O O . GLU A 1 91 ? 1.882 9.353 -10.372 1.00 95.25 91 GLU A O 1
ATOM 731 N N . ALA A 1 92 ? 2.607 9.752 -8.279 1.00 95.19 92 ALA A N 1
ATOM 732 C CA . ALA A 1 92 ? 3.254 11.017 -8.607 1.00 95.19 92 ALA A CA 1
ATOM 733 C C . ALA A 1 92 ? 4.604 10.842 -9.317 1.00 95.19 92 ALA A C 1
ATOM 735 O O . ALA A 1 92 ? 4.965 11.668 -10.163 1.00 95.19 92 ALA A O 1
ATOM 736 N N . HIS A 1 93 ? 5.371 9.802 -8.976 1.00 94.94 93 HIS A N 1
ATOM 737 C CA . HIS A 1 93 ? 6.795 9.740 -9.319 1.00 94.94 93 HIS A CA 1
ATOM 738 C C . HIS A 1 93 ? 7.241 8.442 -9.994 1.00 94.94 93 HIS A C 1
ATOM 740 O O . HIS A 1 93 ? 8.148 8.494 -10.827 1.0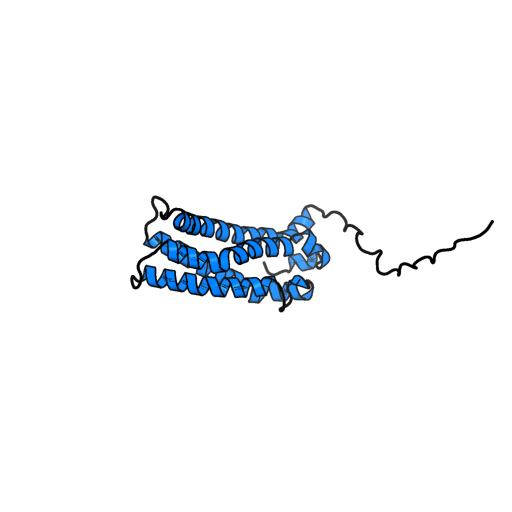0 94.94 93 HIS A O 1
ATOM 746 N N . ILE A 1 94 ? 6.621 7.299 -9.693 1.00 95.38 94 ILE A N 1
ATOM 747 C CA . ILE A 1 94 ? 7.091 5.989 -10.169 1.00 95.38 94 ILE A CA 1
ATOM 748 C C . ILE A 1 94 ? 6.295 5.529 -11.394 1.00 95.38 94 ILE A C 1
ATOM 750 O O . ILE A 1 94 ? 6.861 5.333 -12.475 1.00 95.38 94 ILE A O 1
ATOM 754 N N . TYR A 1 95 ? 4.971 5.436 -11.277 1.00 95.12 95 TYR A N 1
ATOM 755 C CA . TYR A 1 95 ? 4.083 4.978 -12.348 1.00 95.12 95 TYR A CA 1
ATOM 756 C C . TYR A 1 95 ? 4.207 5.801 -13.631 1.00 95.12 95 TYR A C 1
ATOM 758 O O . TYR A 1 95 ? 4.293 5.194 -14.701 1.00 95.12 95 TYR A O 1
ATOM 766 N N . PRO A 1 96 ? 4.326 7.146 -13.595 1.00 94.06 96 PRO A N 1
ATOM 767 C CA . PRO A 1 96 ? 4.522 7.929 -14.813 1.00 94.06 96 PRO A CA 1
ATOM 768 C C . PRO A 1 96 ? 5.800 7.565 -15.581 1.00 94.06 96 PRO A C 1
ATOM 770 O O . PRO A 1 96 ? 5.839 7.688 -16.806 1.00 94.06 96 PRO A O 1
ATOM 773 N N . VAL A 1 97 ? 6.853 7.121 -14.887 1.00 95.62 97 VAL A N 1
ATOM 774 C CA . VAL A 1 97 ? 8.099 6.680 -15.527 1.00 95.62 97 VAL A CA 1
ATOM 775 C C . VAL A 1 97 ? 7.918 5.292 -16.131 1.00 95.62 97 VAL A C 1
ATOM 777 O O . VAL A 1 97 ? 8.238 5.105 -17.307 1.00 95.62 97 VAL A O 1
ATOM 780 N N . LEU A 1 98 ? 7.341 4.354 -15.376 1.00 95.38 98 LEU A N 1
ATOM 781 C CA . LEU A 1 98 ? 7.077 2.988 -15.838 1.00 95.38 98 LEU A CA 1
ATOM 782 C C . LEU A 1 98 ? 6.146 2.966 -17.060 1.00 95.38 98 LEU A C 1
ATOM 784 O O . LEU A 1 98 ? 6.438 2.303 -18.059 1.00 95.38 98 LEU A O 1
ATOM 788 N N . ALA A 1 99 ? 5.090 3.782 -17.040 1.00 94.31 99 ALA A N 1
ATOM 789 C CA . ALA A 1 99 ? 4.090 3.909 -18.100 1.00 94.31 99 ALA A CA 1
ATOM 790 C C . ALA A 1 99 ? 4.668 4.274 -19.480 1.00 94.31 99 ALA A C 1
ATOM 792 O O . ALA A 1 99 ? 4.047 3.981 -20.512 1.00 94.31 99 ALA A O 1
ATOM 793 N N . LYS A 1 100 ? 5.865 4.887 -19.526 1.00 94.38 100 LYS A N 1
ATOM 794 C CA . LYS A 1 100 ? 6.552 5.234 -20.782 1.00 94.38 100 LYS A CA 1
ATOM 795 C C . LYS A 1 100 ? 6.797 4.000 -21.645 1.00 94.38 100 LYS A C 1
ATOM 797 O O . LYS A 1 100 ? 6.620 4.070 -22.860 1.00 94.38 100 LYS A O 1
ATOM 802 N N . LYS A 1 101 ? 7.165 2.871 -21.030 1.00 95.69 101 LYS A N 1
ATOM 803 C CA . LYS A 1 101 ? 7.494 1.634 -21.756 1.00 95.69 101 LYS A CA 1
ATOM 804 C C . LYS A 1 101 ? 6.667 0.424 -21.361 1.00 95.69 101 LYS A C 1
ATOM 806 O O . LYS A 1 101 ? 6.564 -0.488 -22.168 1.00 95.69 101 LYS A O 1
ATOM 811 N N . MET A 1 102 ? 6.069 0.414 -20.175 1.00 93.19 102 MET A N 1
ATOM 812 C CA . MET A 1 102 ? 5.292 -0.717 -19.680 1.00 93.19 102 MET A CA 1
ATOM 813 C C . MET A 1 102 ? 3.807 -0.411 -19.836 1.00 93.19 102 MET A C 1
ATOM 815 O O . MET A 1 102 ? 3.289 0.417 -19.082 1.00 93.19 102 MET A O 1
ATOM 819 N N . PRO A 1 103 ? 3.108 -1.057 -20.794 1.00 88.69 103 PRO A N 1
ATOM 820 C CA . PRO A 1 103 ? 1.699 -0.797 -21.022 1.00 88.69 103 PRO A CA 1
ATOM 821 C C . PRO A 1 103 ? 0.898 -0.913 -19.737 1.00 88.69 103 PRO A C 1
ATOM 823 O O . PRO A 1 103 ? 0.190 0.037 -19.479 1.00 88.69 103 PRO A O 1
ATOM 826 N N . ALA A 1 104 ? 1.136 -1.946 -18.911 1.00 85.75 104 ALA A N 1
ATOM 827 C CA . ALA A 1 104 ? 0.484 -2.236 -17.622 1.00 85.75 104 ALA A CA 1
ATOM 828 C C . ALA A 1 104 ? 0.427 -1.075 -16.597 1.00 85.75 104 ALA A C 1
ATOM 830 O O . ALA A 1 104 ? -0.399 -1.119 -15.693 1.00 85.75 104 ALA A O 1
ATOM 831 N N . PHE A 1 105 ? 1.252 -0.031 -16.749 1.00 88.50 105 PHE A N 1
ATOM 832 C CA . PHE A 1 105 ? 1.313 1.122 -15.835 1.00 88.50 105 PHE A CA 1
ATOM 833 C C . PHE A 1 105 ? 0.698 2.418 -16.406 1.00 88.50 105 PHE A C 1
ATOM 835 O O . PHE A 1 105 ? 0.734 3.465 -15.762 1.00 88.50 105 PHE A O 1
ATOM 842 N N . ARG A 1 106 ? 0.146 2.405 -17.627 1.00 84.75 106 ARG A N 1
ATOM 843 C CA . ARG A 1 106 ? -0.561 3.566 -18.206 1.00 84.75 106 ARG A CA 1
ATOM 844 C C . ARG A 1 106 ? -1.907 3.825 -17.499 1.00 84.75 106 ARG A C 1
ATOM 846 O O . ARG A 1 106 ? -2.524 2.915 -16.967 1.00 84.75 106 ARG A O 1
ATOM 853 N N . LYS A 1 107 ? -2.369 5.085 -17.512 1.00 58.56 107 LYS A N 1
ATOM 854 C CA . LYS A 1 107 ? -3.443 5.668 -16.666 1.00 58.56 107 LYS A CA 1
ATOM 855 C C . LYS A 1 107 ? -4.836 4.994 -16.651 1.00 58.56 107 LYS A C 1
ATOM 857 O O . LYS A 1 107 ? -5.695 5.444 -15.904 1.00 58.56 107 LYS A O 1
ATOM 862 N N . GLU A 1 108 ? -5.072 3.939 -17.421 1.00 57.00 108 GLU A N 1
ATOM 863 C CA . GLU A 1 108 ? -6.384 3.283 -17.582 1.00 57.00 108 GLU A CA 1
ATOM 864 C C . GLU A 1 108 ? -6.387 1.833 -17.077 1.00 57.00 108 GLU A C 1
ATOM 866 O O . GLU A 1 108 ? -7.127 0.990 -17.577 1.00 57.00 108 GLU A O 1
ATOM 871 N N . LEU A 1 109 ? -5.511 1.511 -16.125 1.00 69.94 109 LEU A N 1
ATOM 872 C CA . LEU A 1 109 ? -5.164 0.123 -15.837 1.00 69.94 109 LEU A CA 1
ATOM 873 C C . LEU A 1 109 ? -5.474 -0.314 -14.420 1.00 69.94 109 LEU A C 1
ATOM 875 O O . LEU A 1 109 ? -5.819 0.471 -13.533 1.00 69.94 109 LEU A O 1
ATOM 879 N N . GLU A 1 110 ? -5.373 -1.627 -14.271 1.00 84.56 110 GLU A N 1
ATOM 880 C CA . GLU A 1 110 ? -5.765 -2.407 -13.112 1.00 84.56 110 GLU A CA 1
ATOM 881 C C . GLU A 1 110 ? -5.154 -1.865 -11.814 1.00 84.56 110 GLU A C 1
ATOM 883 O O . GLU A 1 110 ? -5.911 -1.588 -10.892 1.00 84.56 110 GLU A O 1
ATOM 888 N N . LEU A 1 111 ? -3.850 -1.553 -11.780 1.00 89.69 111 LEU A N 1
ATOM 889 C CA . LEU A 1 111 ? -3.165 -1.037 -10.578 1.00 89.69 111 LEU A CA 1
ATOM 890 C C . LEU A 1 111 ? -3.724 0.311 -10.082 1.00 89.69 111 LEU A C 1
ATOM 892 O O . LEU A 1 111 ? -4.056 0.458 -8.911 1.00 89.69 111 LEU A O 1
ATOM 896 N N . LEU A 1 112 ? -3.926 1.291 -10.971 1.00 91.19 112 LEU A N 1
ATOM 897 C CA . LEU A 1 112 ? -4.521 2.584 -10.587 1.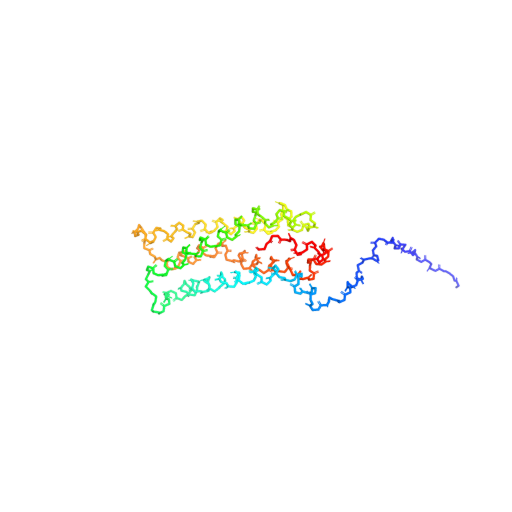00 91.19 112 LEU A CA 1
ATOM 898 C C . LEU A 1 112 ? -5.995 2.444 -10.183 1.00 91.19 112 LEU A C 1
ATOM 900 O O . LEU A 1 112 ? -6.496 3.165 -9.318 1.00 91.19 112 LEU A O 1
ATOM 904 N N . THR A 1 113 ? -6.708 1.506 -10.807 1.00 92.38 113 THR A N 1
ATOM 905 C CA . THR A 1 113 ? -8.087 1.191 -10.420 1.00 92.38 113 THR A CA 1
ATOM 906 C C . THR A 1 113 ? -8.130 0.556 -9.031 1.00 92.38 113 THR A C 1
ATOM 908 O O . THR A 1 113 ? -8.991 0.920 -8.226 1.00 92.38 113 THR A O 1
ATOM 911 N N . GLN A 1 114 ? -7.182 -0.334 -8.726 1.00 95.75 114 GLN A N 1
ATOM 912 C CA . GLN A 1 114 ? -7.000 -0.920 -7.403 1.00 95.75 114 GLN A CA 1
ATOM 913 C C . GLN A 1 114 ? -6.686 0.168 -6.366 1.00 95.75 114 GLN A C 1
ATOM 915 O O . GLN A 1 114 ? -7.398 0.232 -5.366 1.00 95.75 114 GLN A O 1
ATOM 920 N N . HIS A 1 115 ? -5.739 1.085 -6.623 1.00 96.88 115 HIS A N 1
ATOM 921 C CA . HIS A 1 115 ? -5.456 2.227 -5.733 1.00 96.88 115 HIS A CA 1
ATOM 922 C C . HIS A 1 115 ? -6.727 3.002 -5.394 1.00 96.88 115 HIS A C 1
ATOM 924 O O . HIS A 1 115 ? -7.051 3.200 -4.224 1.00 96.88 115 HIS A O 1
ATOM 930 N N . LYS A 1 116 ? -7.505 3.390 -6.411 1.00 96.00 116 LYS A N 1
ATOM 931 C CA . LYS A 1 116 ? -8.748 4.141 -6.208 1.00 96.00 116 LYS A CA 1
ATOM 932 C C . LYS A 1 116 ? -9.740 3.393 -5.313 1.00 96.00 116 LYS A C 1
ATOM 934 O O . LYS A 1 116 ? -10.364 4.010 -4.451 1.00 96.00 116 LYS A O 1
ATOM 939 N N . GLN A 1 117 ? -9.908 2.087 -5.514 1.00 96.88 117 GLN A N 1
ATOM 940 C CA . GLN A 1 117 ? -10.790 1.260 -4.683 1.00 96.88 117 GLN A CA 1
ATOM 941 C C . GLN A 1 117 ? -10.259 1.119 -3.252 1.00 96.88 117 GLN A C 1
ATOM 943 O O . GLN A 1 117 ? -11.036 1.208 -2.300 1.00 96.88 117 GLN A O 1
ATOM 948 N N . ILE A 1 118 ? -8.943 0.955 -3.094 1.00 98.50 118 ILE A N 1
ATOM 949 C CA . ILE A 1 118 ? -8.288 0.893 -1.787 1.00 98.50 118 ILE A CA 1
ATOM 950 C C . ILE A 1 118 ? -8.509 2.204 -1.034 1.00 98.50 118 ILE A C 1
ATOM 952 O O . ILE A 1 118 ? -9.005 2.162 0.086 1.00 98.50 118 ILE A O 1
ATOM 956 N N . HIS A 1 119 ? -8.246 3.356 -1.657 1.00 98.38 119 HIS A N 1
ATOM 957 C CA . HIS A 1 119 ? -8.442 4.672 -1.044 1.00 98.38 119 HIS A CA 1
ATOM 958 C C . HIS A 1 119 ? -9.894 4.916 -0.614 1.00 98.38 119 HIS A C 1
ATOM 960 O O . HIS A 1 119 ? -10.130 5.370 0.497 1.00 98.38 119 HIS A O 1
ATOM 966 N N . GLN A 1 120 ? -10.885 4.508 -1.413 1.00 98.12 120 GLN A N 1
ATOM 967 C CA . GLN A 1 120 ? -12.297 4.623 -1.018 1.00 98.12 120 GLN A CA 1
ATOM 968 C C . GLN A 1 120 ? -12.647 3.854 0.267 1.00 98.12 120 GLN A C 1
ATOM 970 O O . GLN A 1 120 ? -13.522 4.284 1.023 1.00 98.12 120 GLN A O 1
ATOM 975 N N . GLY A 1 121 ? -12.025 2.693 0.491 1.00 98.19 121 GLY A N 1
ATOM 976 C CA . GLY A 1 121 ? -12.173 1.938 1.737 1.00 98.19 121 GLY A CA 1
ATOM 977 C C . GLY A 1 121 ? -11.332 2.521 2.871 1.00 98.19 121 GLY A C 1
ATOM 978 O O . GLY A 1 121 ? -11.816 2.642 3.998 1.00 98.19 121 GLY A O 1
ATOM 979 N N . LEU A 1 122 ? -10.103 2.928 2.555 1.00 98.50 122 LEU A N 1
ATOM 980 C CA . LEU A 1 122 ? -9.138 3.482 3.497 1.00 98.50 122 LEU A CA 1
ATOM 981 C C . LEU A 1 122 ? -9.642 4.780 4.132 1.00 98.50 122 LEU A C 1
ATOM 983 O O . LEU A 1 122 ? -9.566 4.902 5.348 1.00 98.50 122 LEU A O 1
ATOM 987 N N . ASP A 1 123 ? -10.245 5.680 3.350 1.00 98.62 123 ASP A N 1
ATOM 988 C CA . ASP A 1 123 ? -10.801 6.950 3.836 1.00 98.62 123 ASP A CA 1
ATOM 989 C C . ASP A 1 123 ? -11.896 6.716 4.892 1.00 98.62 123 ASP A C 1
ATOM 991 O O . ASP A 1 123 ? -11.938 7.366 5.937 1.00 98.62 123 ASP A O 1
ATOM 995 N N . LYS A 1 124 ? -12.781 5.739 4.651 1.00 98.75 124 LYS A N 1
ATOM 996 C CA . LYS A 1 124 ? -13.851 5.375 5.597 1.00 98.75 124 LYS A CA 1
ATOM 997 C C . LYS A 1 124 ? -13.291 4.714 6.853 1.00 98.75 124 LYS A C 1
ATOM 999 O O . LYS A 1 124 ? -13.791 4.945 7.951 1.00 98.75 124 LYS A O 1
ATOM 1004 N N . PHE A 1 125 ? -12.274 3.874 6.684 1.00 98.81 125 PHE A N 1
ATOM 1005 C CA . PHE A 1 125 ? -11.588 3.216 7.785 1.00 98.81 125 PHE A CA 1
ATOM 1006 C C . PHE A 1 125 ? -10.838 4.224 8.666 1.00 98.81 125 PHE A C 1
ATOM 1008 O O . PHE A 1 125 ? -10.971 4.178 9.886 1.00 98.81 125 PHE A O 1
ATOM 1015 N N . GLU A 1 126 ? -10.114 5.171 8.069 1.00 98.88 126 GLU A N 1
ATOM 1016 C CA . GLU A 1 126 ? -9.409 6.240 8.778 1.00 98.88 126 GLU A CA 1
ATOM 1017 C C . GLU A 1 126 ? -10.372 7.140 9.556 1.00 98.88 126 GLU A C 1
ATOM 1019 O O . GLU A 1 126 ? -10.163 7.354 10.750 1.00 98.88 126 GLU A O 1
ATOM 1024 N N . ALA A 1 127 ? -11.464 7.586 8.924 1.00 98.81 127 ALA A N 1
ATOM 1025 C CA . ALA A 1 127 ? -12.487 8.399 9.581 1.00 98.81 127 ALA A CA 1
ATOM 1026 C C . ALA A 1 127 ? -13.047 7.708 10.835 1.00 98.81 127 ALA A C 1
ATOM 1028 O O . ALA A 1 127 ? -13.073 8.296 11.915 1.00 98.81 127 ALA A O 1
ATOM 1029 N N . TYR A 1 128 ? -13.397 6.423 10.722 1.00 98.88 128 TYR A N 1
ATOM 1030 C CA . TYR A 1 128 ? -13.872 5.628 11.853 1.00 98.88 128 TYR A CA 1
ATOM 1031 C C . TYR A 1 128 ? -12.852 5.543 12.999 1.00 98.88 128 TYR A C 1
ATOM 1033 O O . TYR A 1 128 ? -13.207 5.647 14.176 1.00 98.88 128 TYR A O 1
ATOM 1041 N N . LEU A 1 129 ? -11.573 5.337 12.671 1.00 98.81 129 LEU A N 1
ATOM 1042 C CA . LEU A 1 129 ? -10.514 5.255 13.673 1.00 98.81 129 LEU A CA 1
ATOM 1043 C C . LEU A 1 129 ? -10.264 6.598 14.366 1.00 98.81 129 LEU A C 1
ATOM 1045 O O . LEU A 1 129 ? -9.992 6.597 15.569 1.00 98.81 129 LEU A O 1
ATOM 1049 N N . GLU A 1 130 ? -10.362 7.720 13.649 1.00 98.75 130 GLU A N 1
ATOM 1050 C CA . GLU A 1 130 ? -10.242 9.052 14.250 1.00 98.75 130 GLU A CA 1
ATOM 1051 C C . GLU A 1 130 ? -11.419 9.366 15.184 1.00 98.75 130 GLU A C 1
ATOM 1053 O O . GLU A 1 130 ? -11.177 9.791 16.312 1.00 98.75 130 GLU A O 1
ATOM 1058 N N . GLU A 1 131 ? -12.662 9.050 14.805 1.00 98.75 131 GLU A N 1
ATOM 1059 C CA . GLU A 1 131 ? -13.833 9.171 15.696 1.00 98.75 131 GLU A CA 1
ATOM 1060 C C . GLU A 1 131 ? -13.670 8.325 16.974 1.00 98.75 131 GLU A C 1
ATOM 1062 O O . GLU A 1 131 ? -13.972 8.761 18.090 1.00 98.75 131 GLU A O 1
ATOM 1067 N N . CYS A 1 132 ? -13.136 7.104 16.838 1.00 98.62 132 CYS A N 1
ATOM 1068 C CA . CYS A 1 132 ? -12.841 6.243 17.984 1.00 98.62 132 CYS A CA 1
ATOM 1069 C C . CYS A 1 132 ? -11.725 6.809 18.872 1.00 98.62 132 CYS A C 1
ATOM 1071 O O . CYS A 1 132 ? -11.723 6.620 20.090 1.00 98.62 132 CYS A O 1
ATOM 1073 N N . LYS A 1 133 ? -10.737 7.474 18.268 1.00 98.12 133 LYS A N 1
ATOM 1074 C CA . LYS A 1 133 ? -9.592 8.059 18.972 1.00 98.12 133 LYS A CA 1
ATOM 1075 C C . LYS A 1 133 ? -9.951 9.368 19.669 1.00 98.12 133 LYS A C 1
ATOM 1077 O O . LYS A 1 133 ? -9.390 9.625 20.738 1.00 98.12 133 LYS A O 1
ATOM 1082 N N . SER A 1 134 ? -10.859 10.166 19.105 1.00 97.88 134 SER A N 1
ATOM 1083 C CA . SER A 1 134 ? -11.385 11.384 19.734 1.00 97.88 134 SER A CA 1
ATOM 1084 C C . SER A 1 134 ? -12.380 11.079 20.858 1.00 97.88 134 SER A C 1
ATOM 1086 O O . SER A 1 134 ? -12.527 11.880 21.781 1.00 97.88 134 SER A O 1
ATOM 1088 N N . GLY A 1 135 ? -13.002 9.896 20.830 1.00 97.25 135 GLY A N 1
ATOM 1089 C CA . GLY A 1 135 ? -14.025 9.476 21.787 1.00 97.25 135 GLY A CA 1
ATOM 1090 C C . GLY A 1 135 ? -15.446 9.846 21.361 1.00 97.25 135 GLY A C 1
ATOM 1091 O O . GLY A 1 135 ? -16.380 9.619 22.125 1.00 97.25 135 GLY A O 1
ATOM 1092 N N . GLU A 1 136 ? -15.621 10.378 20.148 1.00 97.81 136 GLU A N 1
ATOM 1093 C CA . GLU A 1 136 ? -16.932 10.591 19.520 1.00 97.81 136 GLU A CA 1
ATOM 1094 C C . GLU A 1 136 ? -17.662 9.270 19.260 1.00 97.81 136 GLU A C 1
ATOM 1096 O O . GLU A 1 136 ? -18.894 9.223 19.254 1.00 97.81 136 GLU A O 1
ATOM 1101 N N . ARG A 1 137 ? -16.899 8.185 19.085 1.00 97.69 137 ARG A N 1
ATOM 1102 C CA . ARG A 1 137 ? -17.418 6.846 18.820 1.00 97.69 137 ARG A CA 1
ATOM 1103 C C . ARG A 1 137 ? -16.748 5.799 19.702 1.00 97.69 137 ARG A C 1
ATOM 1105 O O . ARG A 1 137 ? -15.553 5.861 19.974 1.00 97.69 137 ARG A O 1
ATOM 1112 N N . GLU A 1 138 ? -17.510 4.804 20.151 1.00 97.69 138 GLU A N 1
ATOM 1113 C CA . GLU A 1 138 ? -16.930 3.627 20.802 1.00 97.69 138 GLU A CA 1
ATOM 1114 C C . GLU A 1 138 ? -16.320 2.695 19.742 1.00 97.69 138 GLU A C 1
ATOM 1116 O O . GLU A 1 138 ? -16.933 2.434 18.706 1.00 97.69 138 GLU A O 1
ATOM 1121 N N . LEU A 1 139 ? -15.134 2.144 20.017 1.00 98.12 139 LEU A N 1
ATOM 1122 C CA . LEU A 1 139 ? -14.532 1.130 19.156 1.00 98.12 139 LEU A CA 1
ATOM 1123 C C . LEU A 1 139 ? -15.345 -0.175 19.200 1.00 98.12 139 LEU A C 1
ATOM 1125 O O . LEU A 1 139 ? -15.370 -0.880 20.208 1.00 98.12 139 LEU A O 1
ATOM 1129 N N . ARG A 1 140 ? -15.921 -0.534 18.056 1.00 98.25 140 ARG A N 1
ATOM 1130 C CA . ARG A 1 140 ? -16.640 -1.779 17.768 1.00 98.25 140 ARG A CA 1
ATOM 1131 C C . ARG A 1 140 ? -15.837 -2.581 16.752 1.00 98.25 140 ARG A C 1
ATOM 1133 O O . ARG A 1 140 ? -15.726 -2.213 15.584 1.00 98.25 140 ARG A O 1
ATOM 1140 N N . LEU A 1 141 ? -15.251 -3.687 17.205 1.00 98.44 141 LEU A N 1
ATOM 1141 C CA . LEU A 1 141 ? -14.379 -4.512 16.367 1.00 98.44 141 LEU A CA 1
ATOM 1142 C C . LEU A 1 141 ? -15.129 -5.135 15.179 1.00 98.44 141 LEU A C 1
ATOM 1144 O O . LEU A 1 141 ? -14.529 -5.274 14.116 1.00 98.44 141 LEU A O 1
ATOM 1148 N N . GLU A 1 142 ? -16.426 -5.443 15.312 1.00 98.38 142 GLU A N 1
ATOM 1149 C CA . GLU A 1 142 ? -17.239 -5.884 14.172 1.00 98.38 142 GLU A CA 1
ATOM 1150 C C . GLU A 1 142 ? -17.374 -4.813 13.076 1.00 98.38 142 GLU A C 1
ATOM 1152 O O . GLU A 1 142 ? -17.267 -5.126 11.891 1.00 98.38 142 GLU A O 1
ATOM 1157 N N . GLU A 1 143 ? -17.548 -3.546 13.456 1.00 98.50 143 GLU A N 1
ATOM 1158 C CA . GLU A 1 143 ? -17.699 -2.440 12.507 1.00 98.50 143 GLU A CA 1
ATOM 1159 C C . GLU A 1 143 ? -16.373 -2.114 11.827 1.00 98.50 143 GLU A C 1
ATOM 1161 O O . GLU A 1 143 ? -16.310 -1.960 10.607 1.00 98.50 143 GLU A O 1
ATOM 1166 N N . MET A 1 144 ? -15.293 -2.097 12.613 1.00 98.62 144 MET A N 1
ATOM 1167 C CA . MET A 1 144 ? -13.936 -1.978 12.095 1.00 98.62 144 MET A CA 1
ATOM 1168 C C . MET A 1 144 ? -13.645 -3.078 11.064 1.00 98.62 144 MET A C 1
ATOM 1170 O O . MET A 1 144 ? -13.111 -2.791 9.992 1.00 98.62 144 MET A O 1
ATOM 1174 N N . LYS A 1 145 ? -14.042 -4.327 11.354 1.00 98.69 145 LYS A N 1
ATOM 1175 C CA . LYS A 1 145 ? -13.889 -5.451 10.424 1.00 98.69 145 LYS A CA 1
ATOM 1176 C C . LYS A 1 145 ? -14.634 -5.208 9.118 1.00 98.69 145 LYS A C 1
ATOM 1178 O O . LYS A 1 145 ? -14.059 -5.411 8.054 1.00 98.69 145 LYS A O 1
ATOM 1183 N N . ALA A 1 146 ? -15.893 -4.780 9.206 1.00 98.75 146 ALA A N 1
ATOM 1184 C CA . ALA A 1 146 ? -16.731 -4.543 8.038 1.00 98.75 146 ALA A CA 1
ATOM 1185 C C . ALA A 1 146 ? -16.112 -3.493 7.105 1.00 98.75 146 ALA A C 1
ATOM 1187 O O . ALA A 1 146 ? -16.141 -3.674 5.893 1.00 98.75 146 ALA A O 1
ATOM 1188 N N . LEU A 1 147 ? -15.493 -2.445 7.664 1.00 98.81 147 LEU A N 1
ATOM 1189 C CA . LEU A 1 147 ? -14.740 -1.446 6.899 1.00 98.81 147 LEU A CA 1
ATOM 1190 C C . LEU A 1 147 ? -13.490 -2.042 6.242 1.00 98.81 147 LEU A C 1
ATOM 1192 O O . LEU A 1 147 ? -13.255 -1.811 5.062 1.00 98.81 147 LEU A O 1
ATOM 1196 N N . MET A 1 148 ? -12.708 -2.849 6.964 1.00 98.75 148 MET A N 1
ATOM 1197 C CA . MET A 1 148 ? -11.552 -3.539 6.375 1.00 98.75 148 MET A CA 1
ATOM 1198 C C . MET A 1 148 ? -11.974 -4.473 5.227 1.00 98.75 148 MET A C 1
ATOM 1200 O O . MET A 1 148 ? -11.337 -4.508 4.175 1.00 98.75 148 MET A O 1
ATOM 1204 N N . ASP A 1 149 ? -13.079 -5.200 5.384 1.00 98.69 149 ASP A N 1
ATOM 1205 C CA . ASP A 1 149 ? -13.579 -6.128 4.367 1.00 98.69 149 ASP A CA 1
ATOM 1206 C C . ASP A 1 149 ? -13.975 -5.420 3.054 1.00 98.69 149 ASP A C 1
ATOM 1208 O O . ASP A 1 149 ? -13.951 -6.062 2.004 1.00 98.69 149 ASP A O 1
ATOM 1212 N N . THR A 1 150 ? -14.273 -4.110 3.059 1.00 98.56 150 THR A N 1
ATOM 1213 C CA . THR A 1 150 ? -14.650 -3.397 1.822 1.00 98.56 150 THR A CA 1
ATOM 1214 C C . THR A 1 150 ? -13.499 -3.220 0.837 1.00 98.56 150 THR A C 1
ATOM 1216 O O . THR A 1 150 ? -13.755 -2.970 -0.337 1.00 98.56 150 THR A O 1
ATOM 1219 N N . PHE A 1 151 ? -12.247 -3.297 1.295 1.00 98.56 151 PHE A N 1
ATOM 1220 C CA . PHE A 1 151 ? -11.072 -3.079 0.443 1.00 98.56 151 PHE A CA 1
ATOM 1221 C C . PHE A 1 151 ? -9.969 -4.127 0.612 1.00 98.56 151 PHE A C 1
ATOM 1223 O O . PHE A 1 151 ? -9.035 -4.153 -0.184 1.00 98.56 151 PHE A O 1
ATOM 1230 N N . GLY A 1 152 ? -10.080 -5.029 1.593 1.00 98.44 152 GLY A N 1
ATOM 1231 C CA . GLY A 1 152 ? -9.045 -6.017 1.887 1.00 98.44 152 GLY A CA 1
ATOM 1232 C C . GLY A 1 152 ? -8.679 -6.903 0.701 1.00 98.44 152 GLY A C 1
ATOM 1233 O O . GLY A 1 152 ? -7.502 -7.030 0.388 1.00 98.44 152 GLY A O 1
ATOM 1234 N N . ALA A 1 153 ? -9.659 -7.478 -0.001 1.00 98.38 153 ALA A N 1
ATOM 1235 C CA . ALA A 1 153 ? -9.373 -8.344 -1.149 1.00 98.38 153 ALA A CA 1
ATOM 1236 C C . ALA A 1 153 ? -8.587 -7.613 -2.254 1.00 98.38 153 ALA A C 1
ATOM 1238 O O . ALA A 1 153 ? -7.624 -8.159 -2.786 1.00 98.38 153 ALA A O 1
ATOM 1239 N N . VAL A 1 154 ? -8.968 -6.365 -2.544 1.00 98.31 154 VAL A N 1
ATOM 1240 C CA . VAL A 1 154 ? -8.305 -5.525 -3.551 1.00 98.31 154 VAL A CA 1
ATOM 1241 C C . VAL A 1 154 ? -6.902 -5.137 -3.095 1.00 98.31 154 VAL A C 1
ATOM 1243 O O . VAL A 1 154 ? -5.975 -5.228 -3.888 1.00 98.31 154 VAL A O 1
ATOM 1246 N N . LEU A 1 155 ? -6.729 -4.776 -1.819 1.00 98.69 155 LEU A N 1
ATOM 1247 C CA . LEU A 1 155 ? -5.415 -4.491 -1.250 1.00 98.69 155 LEU A CA 1
ATOM 1248 C C . LEU A 1 155 ? -4.479 -5.696 -1.389 1.00 98.69 155 LEU A C 1
ATOM 1250 O O . LEU A 1 155 ? -3.377 -5.548 -1.893 1.00 98.69 155 LEU A O 1
ATOM 1254 N N . TRP A 1 156 ? -4.901 -6.893 -0.977 1.00 98.62 156 TRP A N 1
ATOM 1255 C CA . TRP A 1 156 ? -4.043 -8.081 -1.056 1.00 98.62 156 TRP A CA 1
ATOM 1256 C C . TRP A 1 156 ? -3.627 -8.414 -2.490 1.00 98.62 156 TRP A C 1
ATOM 1258 O O . TRP A 1 156 ? -2.452 -8.688 -2.714 1.00 98.62 156 TRP A O 1
ATOM 1268 N N . ALA A 1 157 ? -4.562 -8.347 -3.443 1.00 98.00 157 ALA A N 1
ATOM 1269 C CA . ALA A 1 157 ? -4.253 -8.550 -4.856 1.00 98.00 157 ALA A CA 1
ATOM 1270 C C . ALA A 1 157 ? -3.261 -7.499 -5.369 1.00 98.00 157 ALA A C 1
ATOM 1272 O O . ALA A 1 157 ? -2.232 -7.851 -5.934 1.00 98.00 157 ALA A O 1
ATOM 1273 N N . HIS A 1 158 ? -3.519 -6.224 -5.076 1.00 97.88 158 HIS A N 1
ATOM 1274 C CA . HIS A 1 158 ? -2.664 -5.112 -5.471 1.00 97.88 158 HIS A CA 1
ATOM 1275 C C . HIS A 1 158 ? -1.212 -5.282 -5.001 1.00 97.88 158 HIS A C 1
ATOM 1277 O O . HIS A 1 158 ? -0.285 -5.191 -5.809 1.00 97.88 158 HIS A O 1
ATOM 1283 N N . LEU A 1 159 ? -1.019 -5.618 -3.719 1.00 98.38 159 LEU A N 1
ATOM 1284 C CA . LEU A 1 159 ? 0.316 -5.787 -3.147 1.00 98.38 159 LEU A CA 1
ATOM 1285 C C . LEU A 1 159 ? 1.119 -6.913 -3.834 1.00 98.38 159 LEU A C 1
ATOM 1287 O O . LEU A 1 159 ? 2.352 -6.882 -3.812 1.00 98.38 159 LEU A O 1
ATOM 1291 N N . ASP A 1 160 ? 0.451 -7.916 -4.412 1.00 97.94 160 ASP A N 1
ATOM 1292 C CA . ASP A 1 160 ? 1.083 -9.021 -5.144 1.00 97.94 160 ASP A CA 1
ATOM 1293 C C . ASP A 1 160 ? 1.280 -8.681 -6.635 1.00 97.94 160 ASP A C 1
ATOM 1295 O O . ASP A 1 160 ? 2.350 -8.929 -7.207 1.00 97.94 160 ASP A O 1
ATOM 1299 N N . ASP A 1 161 ? 0.259 -8.097 -7.264 1.00 96.56 161 ASP A N 1
ATOM 1300 C CA . ASP A 1 161 ? 0.237 -7.742 -8.684 1.00 96.56 161 ASP A CA 1
ATOM 1301 C C . ASP A 1 161 ? 1.336 -6.743 -9.030 1.00 96.56 161 ASP A C 1
ATOM 1303 O O . ASP A 1 161 ? 2.040 -6.902 -10.034 1.00 96.56 161 ASP A O 1
ATOM 1307 N N . GLU A 1 162 ? 1.530 -5.736 -8.183 1.00 97.12 162 GLU A N 1
ATOM 1308 C CA . GLU A 1 162 ? 2.550 -4.725 -8.408 1.00 97.12 162 GLU A CA 1
ATOM 1309 C C . GLU A 1 162 ? 3.963 -5.307 -8.302 1.00 97.12 162 GLU A C 1
ATOM 1311 O O . GLU A 1 162 ? 4.784 -5.105 -9.200 1.00 97.12 162 GLU A O 1
ATOM 1316 N N . VAL A 1 163 ? 4.248 -6.099 -7.264 1.00 97.62 163 VAL A N 1
ATOM 1317 C CA . VAL A 1 163 ? 5.557 -6.754 -7.086 1.00 97.62 163 VAL A CA 1
ATOM 1318 C C . VAL A 1 163 ? 5.868 -7.657 -8.278 1.00 97.62 163 VAL A C 1
ATOM 1320 O O . VAL A 1 163 ? 6.983 -7.646 -8.808 1.00 97.62 163 VAL A O 1
ATOM 1323 N N . LYS A 1 164 ? 4.869 -8.397 -8.769 1.00 96.50 164 LYS A N 1
ATOM 1324 C CA . LYS A 1 164 ? 4.991 -9.197 -9.992 1.00 96.50 164 LYS A CA 1
ATOM 1325 C C . LYS A 1 164 ? 5.259 -8.318 -11.216 1.00 96.50 164 LYS A C 1
ATOM 1327 O O . LYS A 1 164 ? 6.127 -8.653 -12.030 1.00 96.50 164 LYS A O 1
ATOM 1332 N N . GLY A 1 165 ? 4.554 -7.196 -11.339 1.00 94.88 165 GLY A N 1
ATOM 1333 C CA . GLY A 1 165 ? 4.750 -6.200 -12.390 1.00 94.88 165 GLY A CA 1
ATOM 1334 C C . GLY A 1 165 ? 6.164 -5.615 -12.403 1.00 94.88 165 GLY A C 1
ATOM 1335 O O . GLY A 1 165 ? 6.724 -5.417 -13.481 1.00 94.88 165 GLY A O 1
ATOM 1336 N N . LEU A 1 166 ? 6.763 -5.426 -11.228 1.00 96.94 166 LEU A N 1
ATOM 1337 C CA . LEU A 1 166 ? 8.110 -4.881 -11.029 1.00 96.94 166 LEU A CA 1
ATOM 1338 C C . LEU A 1 166 ? 9.220 -5.944 -10.998 1.00 96.94 166 LEU A C 1
ATOM 1340 O O . LEU A 1 166 ? 10.391 -5.608 -10.813 1.00 96.94 166 LEU A O 1
ATOM 1344 N N . SER A 1 167 ? 8.879 -7.225 -11.162 1.00 97.12 167 SER A N 1
ATOM 1345 C CA . SER A 1 167 ? 9.845 -8.326 -11.103 1.00 97.12 167 SER A CA 1
ATOM 1346 C C . SER A 1 167 ? 10.913 -8.231 -12.192 1.00 97.12 167 SER A C 1
ATOM 1348 O O . SER A 1 167 ? 10.669 -7.725 -13.293 1.00 97.12 167 SER A O 1
ATOM 1350 N N . ALA A 1 168 ? 12.089 -8.804 -11.918 1.00 97.38 168 ALA A N 1
ATOM 1351 C CA . ALA A 1 168 ? 13.214 -8.774 -12.850 1.00 97.38 168 ALA A CA 1
ATOM 1352 C C . ALA A 1 168 ? 12.839 -9.254 -14.267 1.00 97.38 168 ALA A C 1
ATOM 1354 O O . ALA A 1 168 ? 13.199 -8.621 -15.261 1.00 97.38 168 ALA A O 1
ATOM 1355 N N . GLU A 1 169 ? 12.074 -10.349 -14.350 1.00 95.81 169 GLU A N 1
ATOM 1356 C CA . GLU A 1 169 ? 11.638 -10.952 -15.613 1.00 95.81 169 GLU A CA 1
ATOM 1357 C C . GLU A 1 169 ? 10.641 -10.088 -16.384 1.00 95.81 169 GLU A C 1
ATOM 1359 O O . GLU A 1 169 ? 10.600 -10.152 -17.612 1.00 95.81 169 GLU A O 1
ATOM 1364 N N . ASN A 1 170 ? 9.844 -9.263 -15.704 1.00 95.62 170 ASN A N 1
ATOM 1365 C CA . ASN A 1 170 ? 8.953 -8.342 -16.394 1.00 95.62 170 ASN A CA 1
ATOM 1366 C C . ASN A 1 170 ? 9.688 -7.063 -16.808 1.00 95.62 170 ASN A C 1
ATOM 1368 O O . ASN A 1 170 ? 9.575 -6.639 -17.956 1.00 95.62 170 ASN A O 1
ATOM 1372 N N . MET A 1 171 ? 10.506 -6.493 -15.919 1.00 96.94 171 MET A N 1
ATOM 1373 C CA . MET A 1 171 ? 11.243 -5.249 -16.173 1.00 96.94 171 MET A CA 1
ATOM 1374 C C . MET A 1 171 ? 12.196 -5.370 -17.366 1.00 96.94 171 MET A C 1
ATOM 1376 O O . MET A 1 171 ? 12.219 -4.497 -18.237 1.00 96.94 171 MET A O 1
ATOM 1380 N N . ARG A 1 172 ? 12.920 -6.489 -17.472 1.00 96.62 172 ARG A N 1
ATOM 1381 C CA . ARG A 1 172 ? 13.880 -6.750 -18.560 1.00 96.62 172 ARG A CA 1
ATOM 1382 C C . ARG A 1 172 ? 13.267 -6.842 -19.962 1.00 96.62 172 ARG A C 1
ATOM 1384 O O . ARG A 1 172 ? 14.008 -6.842 -20.940 1.00 96.62 172 ARG A O 1
ATOM 1391 N N . LYS A 1 173 ? 11.938 -6.967 -20.074 1.00 96.06 173 LYS A N 1
ATOM 1392 C CA . LYS A 1 173 ? 11.228 -6.956 -21.366 1.00 96.06 173 LYS A CA 1
ATOM 1393 C C . LYS A 1 173 ? 11.149 -5.549 -21.958 1.00 96.06 173 LYS A C 1
ATOM 1395 O O . LYS A 1 173 ? 10.983 -5.408 -23.164 1.00 96.06 173 LYS A O 1
ATOM 1400 N N . TYR A 1 174 ? 11.250 -4.519 -21.115 1.00 96.62 174 TYR A N 1
ATOM 1401 C CA . TYR A 1 174 ? 10.977 -3.129 -21.489 1.00 96.62 174 TYR A CA 1
ATOM 1402 C C . TYR A 1 174 ? 12.168 -2.194 -21.265 1.00 96.62 174 TYR A C 1
ATOM 1404 O O . TYR A 1 174 ? 12.299 -1.185 -21.962 1.00 96.62 174 TYR A O 1
ATOM 1412 N N . TRP A 1 175 ? 13.028 -2.511 -20.299 1.00 97.06 175 TRP A N 1
ATOM 1413 C CA . TRP A 1 175 ? 14.101 -1.634 -19.842 1.00 97.06 175 TRP A CA 1
ATOM 1414 C C . TRP A 1 175 ? 15.467 -2.275 -20.035 1.00 97.06 175 TRP A C 1
ATOM 1416 O O . TRP A 1 175 ? 15.624 -3.484 -19.888 1.00 97.06 175 TRP A O 1
ATOM 1426 N N . THR A 1 176 ? 16.467 -1.449 -20.332 1.00 96.75 176 THR A N 1
ATOM 1427 C CA . THR A 1 176 ? 17.874 -1.865 -20.290 1.00 96.75 176 THR A CA 1
ATOM 1428 C C . THR A 1 176 ? 18.445 -1.721 -18.877 1.00 96.75 176 THR A C 1
ATOM 1430 O O . THR A 1 176 ? 17.947 -0.941 -18.065 1.00 96.75 176 THR A O 1
ATOM 1433 N N . VAL A 1 177 ? 19.561 -2.400 -18.590 1.00 95.81 177 VAL A N 1
ATOM 1434 C CA . VAL A 1 177 ? 20.275 -2.281 -17.304 1.00 95.81 177 VAL A CA 1
ATOM 1435 C C . VAL A 1 177 ? 20.676 -0.831 -17.009 1.00 95.81 177 VAL A C 1
ATOM 1437 O O . VAL A 1 177 ? 20.606 -0.391 -15.863 1.00 95.81 177 VAL A O 1
ATOM 1440 N N . GLN A 1 178 ? 21.090 -0.072 -18.029 1.00 95.81 178 GLN A N 1
ATOM 1441 C CA . GLN A 1 178 ? 21.477 1.330 -17.857 1.00 95.81 178 GLN A CA 1
ATOM 1442 C C . GLN A 1 178 ? 20.282 2.199 -17.459 1.00 95.81 178 GLN A C 1
ATOM 1444 O O . GLN A 1 178 ? 20.410 3.018 -16.556 1.00 95.81 178 GLN A O 1
ATOM 1449 N N . GLU A 1 179 ? 19.122 1.993 -18.084 1.00 96.88 179 GLU A N 1
ATOM 1450 C CA . GLU A 1 179 ? 17.897 2.719 -17.737 1.00 96.88 179 GLU A CA 1
ATOM 1451 C C . GLU A 1 179 ? 17.418 2.373 -16.328 1.00 96.88 179 GLU A C 1
ATOM 1453 O O . GLU A 1 179 ? 17.067 3.276 -15.573 1.00 96.88 179 GLU A O 1
ATOM 1458 N N . MET A 1 180 ? 17.488 1.095 -15.938 1.00 96.31 180 MET A N 1
ATOM 1459 C CA . MET A 1 180 ? 17.145 0.659 -14.580 1.00 96.31 180 MET A CA 1
ATOM 1460 C C . MET A 1 180 ? 17.993 1.347 -13.509 1.00 96.31 180 MET A C 1
ATOM 1462 O O . MET A 1 180 ? 17.474 1.716 -12.462 1.00 96.31 180 MET A O 1
ATOM 1466 N N . ARG A 1 181 ? 19.284 1.588 -13.769 1.00 93.75 181 ARG A N 1
ATOM 1467 C CA . ARG A 1 181 ? 20.165 2.312 -12.831 1.00 93.75 181 ARG A CA 1
ATOM 1468 C C . ARG A 1 181 ? 19.787 3.781 -12.643 1.00 93.75 181 ARG A C 1
ATOM 1470 O O . ARG A 1 181 ? 20.228 4.390 -11.675 1.00 93.75 181 ARG A O 1
ATOM 1477 N N . SER A 1 182 ? 19.028 4.353 -13.572 1.00 92.75 182 SER A N 1
ATOM 1478 C CA . SER A 1 182 ? 18.558 5.738 -13.520 1.00 92.75 182 SER A CA 1
ATOM 1479 C C . SER A 1 182 ? 17.086 5.851 -13.115 1.00 92.75 182 SER A C 1
ATOM 1481 O O . SER A 1 182 ? 16.551 6.960 -13.126 1.00 92.75 182 SER A O 1
ATOM 1483 N N . MET A 1 183 ? 16.425 4.737 -12.777 1.00 91.06 183 MET A N 1
ATOM 1484 C CA . MET A 1 183 ? 15.049 4.761 -12.289 1.00 91.06 183 MET A CA 1
ATOM 1485 C C . MET A 1 183 ? 14.960 5.462 -10.927 1.00 91.06 183 MET A C 1
ATOM 1487 O O . MET A 1 183 ? 15.851 5.281 -10.092 1.00 91.06 183 MET A O 1
ATOM 1491 N N . PRO A 1 184 ? 13.891 6.239 -10.676 1.00 86.56 184 PRO A N 1
ATOM 1492 C CA . PRO A 1 184 ? 13.582 6.700 -9.328 1.00 86.56 184 PRO A CA 1
ATOM 1493 C C . PRO A 1 184 ? 13.257 5.490 -8.434 1.00 86.56 184 PRO A C 1
ATOM 1495 O O . PRO A 1 184 ? 12.524 4.594 -8.854 1.00 86.56 184 PRO A O 1
ATOM 1498 N N . MET A 1 185 ? 13.833 5.462 -7.228 1.00 73.31 185 MET A N 1
ATOM 1499 C CA . MET A 1 185 ? 13.809 4.349 -6.263 1.00 73.31 185 MET A CA 1
ATOM 1500 C C . MET A 1 185 ? 13.594 4.847 -4.836 1.00 73.31 185 MET A C 1
ATOM 1502 O O . MET A 1 185 ? 14.131 5.934 -4.526 1.00 73.31 185 MET A O 1
#

Foldseek 3Di:
DDDDDDDDDPDDPPPPPPDPPDPDDDPVLQCLLLVVLVVLLVLLVVLVVLCCQLLVCLVVVHHDPPADLLNNLVSLLVSLVSVVVVVVCCVVAALVVCVVFPVQSPPPHDLVVLVVQQNVLSVVLNVVSVCCNVVVDPDDSPVNNVSCVSNVVSSVCNSVVVSVCSHSSNRVVGDDSVVSVVHDD

=== Feature glossary ===
A reading guide for the features in this record.

Start from the sequence.

  · This is the polypeptide sequence — one letter per residue, N-terminus first. Length ranges from a few dozen residues for small domains to over a thousand for large multi-domain proteins.

Fold it, and you get atomic coordinates and the backbone conformation that goes with them.

  · Structure coordinates are given as an mmCIF _atom_site loop: one row per atom with element, residue name, chain id, sequence number, and x/y/z position in Å. Only the four main-chain atoms per residue are included here; side chains are omitted to keep the record compact.

  · Backbone dihedral angles. Every residue except chain termini has a φ (preceding-C → N → Cα → C) and a ψ (N → Cα → C → next-N). They are reported in degrees following the IUPAC sign convention. Secondary structure is essentially a statement about which (φ, ψ) basin each residue occupies.

  · The SS8 string is DSSP's per-residue secondary-structure call. α-helix (H) means an i→i+4 H-bond ladder; β-strand (E) means the residue participates in a β-sheet; 3₁₀ (G) and π (I) are tighter and wider helices; T/S are turns/bends; '-' is loop.

  · SS3 is a coarse helix/strand/coil call (letters a/b/c) made by the P-SEA algorithm from inter-Cα distances and dihedrals. It is less detailed than DSSP but needs only Cα positions.

Summarize the fold with a handful of shape descriptors and a per-residue structural alphabet.

  · Radius of gyration (Rg) is the root-mean-square distance of Cα atoms from their centroid — a single number for overall size and compactness. A globular domain of N residues has Rg ≈ 2.2·N^0.38 Å; an extended or disordered chain has a much larger Rg. The Cα contact count is the number of residue pairs whose Cα atoms are within 8 Å and are more than four positions apart in sequence — a standard proxy for tertiary packing density. The bounding box is the smallest axis-aligned box enclosing all Cα atoms.

  · The Foldseek 3Di string encodes local tertiary geometry as a 20-letter alphabet — one character per residue — derived from the relative positions of nearby Cα atoms. Unlike the amino-acid sequence, 3Di is a direct function of the 3D structure, so two proteins with the same fold have similar 3Di strings even at low sequence identity.

  · Solvent-accessible surface area (SASA) is the area in Å² traced out by the centre of a 1.4 Å probe sphere (a water molecule) rolled over the protein's van der Waals surface (Shrake–Rupley / Lee–Richards construction). Buried residues have near-zero SASA; fully exposed residues can exceed 200 Å². The total SASA scales roughly with the number of surface residues.

Ask how reliable the model is.

  · pLDDT (predicted Local Distance Difference Test) is AlphaFold's per-residue confidence score, ranging from 0 to 100. Values above 90 indicate high confidence (typically well-packed cores); 70–90 is confident; 50–70 low confidence; below 50 usually means the region is disordered or the prediction is unreliable there. AlphaFold stores pLDDT in the mmCIF B-factor column.

  · B-factor (Debye–Waller factor) reflects atomic displacement in the crystal lattice. It is an experimental observable (units Å²), not a prediction; low values mean the atom is pinned down, high values mean it moves or is heterogeneous across the crystal.

  · Predicted Aligned Error (PAE) is an AlphaFold confidence matrix: entry (i, j) is the expected error in the position of residue j, in ångströms, when the prediction is superimposed on the true structure at residue i. Low PAE within a block of residues means that block is internally rigid and well-predicted; high PAE between two blocks means their relative placement is uncertain even if each block individually is confident.

Place it in context: what it resembles, what it is annotated as, and how it looks.

  · Nearest PDB neighbors are the top structural matches found by Foldseek when searching this structure against the entire Protein Data Bank. Each hit reports a TM-score (0 to 1; >0.5 almost always implies the same fold) and an E-value. These are *structural* homologs — they may share no detectable sequence similarity.

  · Functional annotations link the protein to curated databases. InterPro entries identify conserved domains and families by matching the sequence against member-database signatures (Pfam, PROSITE, CDD, …). Gene Ontology (GO) terms describe molecular function, biological process, and cellular component in a controlled vocabulary. CATH places the structure in a hierarchical fold classification (Class/Architecture/Topology/Homologous-superfamily). The organism is the source species.

  · Three diagnostic plots accompany the record. The Cα contact map visualizes the tertiary structure as a 2D adjacency matrix (8 Å cutoff, sequence-local contacts suppressed). The Ramachandran plot shows the distribution of backbone (φ, ψ) torsions, with points in the α and β basins reflecting secondary structure content. The PAE plot shows AlphaFold's inter-residue confidence as a color matrix.

  · Six rendered views show the 3D structure from the faces of a cube — i.e. along ±x, ±y, ±z. Rendering representation is drawn randomly per protein from cartoon (secondary-structure ribbons), sticks (backbone bonds), or molecular surface; coloring is either N→C rainbow (blue at the N-terminus through red at the C-terminus) or one color per chain.